Protein AF-A0A2U9NJJ3-F1 (afdb_monomer_lite)

Foldseek 3Di:
DDDPVLVCLVVPPDPVSVVVNVCQVPDPPHLDDPDVVVLLVCCVPDPPSPHDDDDDPLVLLLVCQQPVSDDDDDDDPDDDDDDDDDDPPDPCPVVVVVVVVVCVVVCVVVVVSCCVRPPPDPGHTPVVVPVPPPPDVVVVVVVCVVCVVVVVVVVVVVVVVVVVVVVVLVVVLVVVCVVPVDDSVVSSVVVVVVVVPPPDDDDDDDDDDDDDDDDDDDDDDDPVVVVVVVVVVVVVVVPPPDDDDDDDD

Radius of gyration: 41.74 Å; chains: 1; bounding box: 67×51×125 Å

Sequence (249 aa):
NGGATQAFFRESNFSTFQRMWTNMESSKPSVFEKSNADGVKRVRTTRNRLYAFLMESSQIEYETETKCDLKQVGNRLDSKGYGIAMQQDFPYRSMINKAILQLQESGQLANLKKKWWKEKRDEPSCSELITEPVSSSSELALALANVGGVFIVLGVGIAMAFIIAIFEFLWNVKNVSVEEHISYMDALKIELIFAMNIWVTKKKTKPQLSESSSSASGHSEDAKSMAHSILQGANSFLNLGEIKKKDNS

Structure (mmCIF, N/CA/C/O backbone):
data_AF-A0A2U9NJJ3-F1
#
_entry.id   AF-A0A2U9NJJ3-F1
#
loop_
_atom_site.group_PDB
_atom_site.id
_atom_site.type_symbol
_atom_site.label_atom_id
_atom_site.label_alt_id
_atom_site.label_comp_id
_atom_site.label_asym_id
_atom_site.label_entity_id
_atom_site.label_seq_id
_atom_site.pdbx_PDB_ins_code
_atom_site.Cartn_x
_atom_site.Cartn_y
_atom_site.Cartn_z
_atom_site.occupancy
_atom_site.B_iso_or_equiv
_atom_site.auth_seq_id
_atom_site.auth_comp_id
_atom_site.auth_asym_id
_atom_site.auth_atom_id
_atom_site.pdbx_PDB_model_num
ATOM 1 N N . ASN A 1 1 ? -11.006 5.111 -21.420 1.00 46.38 1 ASN A N 1
ATOM 2 C CA . ASN A 1 1 ? -11.373 4.186 -20.324 1.00 46.38 1 ASN A CA 1
ATOM 3 C C . ASN A 1 1 ? -10.723 2.843 -20.592 1.00 46.38 1 ASN A C 1
ATOM 5 O O . ASN A 1 1 ? -11.126 2.181 -21.537 1.00 46.38 1 ASN A O 1
ATOM 9 N N . GLY A 1 2 ? -9.672 2.497 -19.852 1.00 64.50 2 GLY A N 1
ATOM 10 C CA . GLY A 1 2 ? -8.913 1.263 -20.069 1.00 64.50 2 GLY A CA 1
ATOM 11 C C . GLY A 1 2 ? -7.492 1.396 -19.539 1.00 64.50 2 GLY A C 1
ATOM 12 O O . GLY A 1 2 ? -6.614 1.871 -20.250 1.00 64.50 2 GLY A O 1
ATOM 13 N N . GLY A 1 3 ? -7.288 1.032 -18.273 1.00 85.62 3 GLY A N 1
ATOM 14 C CA . GLY A 1 3 ? -5.958 0.946 -17.663 1.00 85.62 3 GLY A CA 1
ATOM 15 C C . GLY A 1 3 ? -5.366 -0.458 -17.800 1.00 85.62 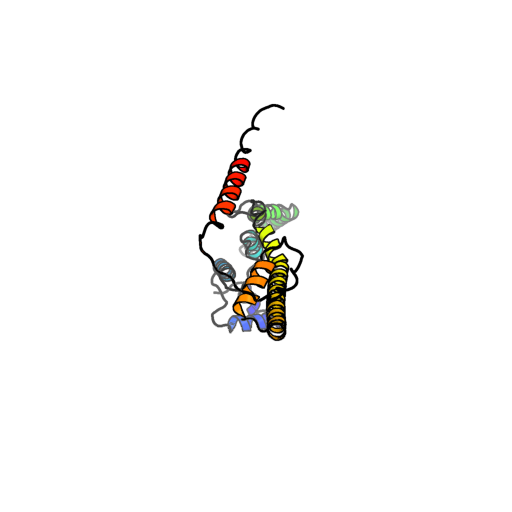3 GLY A C 1
ATOM 16 O O . GLY A 1 3 ? -6.108 -1.438 -17.875 1.00 85.62 3 GLY A O 1
ATOM 17 N N . ALA A 1 4 ? -4.036 -0.580 -17.768 1.00 88.44 4 ALA A N 1
ATOM 18 C CA . ALA A 1 4 ? -3.353 -1.878 -17.834 1.00 88.44 4 ALA A CA 1
ATOM 19 C C . ALA A 1 4 ? -3.782 -2.835 -16.703 1.00 88.44 4 ALA A C 1
ATOM 21 O O . ALA A 1 4 ? -3.897 -4.040 -16.918 1.00 88.44 4 ALA A O 1
ATOM 22 N N . THR A 1 5 ? -4.069 -2.303 -15.511 1.00 91.25 5 THR A N 1
ATOM 23 C CA . THR A 1 5 ? -4.602 -3.070 -14.374 1.00 91.25 5 THR A CA 1
ATOM 24 C C . THR A 1 5 ? -6.009 -3.595 -14.654 1.00 91.25 5 THR A C 1
ATOM 26 O O . THR A 1 5 ? -6.308 -4.746 -14.363 1.00 91.25 5 THR A O 1
ATOM 29 N N . GLN A 1 6 ? -6.873 -2.782 -15.269 1.00 92.56 6 GLN A N 1
ATOM 30 C CA . GLN A 1 6 ? -8.230 -3.196 -15.636 1.00 92.56 6 GLN A CA 1
ATOM 31 C C . GLN A 1 6 ? -8.198 -4.306 -16.697 1.00 92.56 6 GLN A C 1
ATOM 33 O O . GLN A 1 6 ? -8.872 -5.323 -16.548 1.00 92.56 6 GLN A O 1
ATOM 38 N N . ALA A 1 7 ? -7.370 -4.134 -17.734 1.00 92.62 7 ALA A N 1
ATOM 39 C CA . ALA A 1 7 ? -7.171 -5.139 -18.777 1.00 92.62 7 ALA A CA 1
ATOM 40 C C . ALA A 1 7 ? -6.622 -6.454 -18.202 1.00 92.62 7 ALA A C 1
ATOM 42 O O . ALA A 1 7 ? -7.124 -7.517 -18.551 1.00 92.62 7 ALA A O 1
ATOM 43 N N . PHE A 1 8 ? -5.681 -6.386 -17.250 1.00 92.88 8 PHE A N 1
ATOM 44 C CA . PHE A 1 8 ? -5.140 -7.567 -16.570 1.00 92.88 8 PHE A CA 1
ATOM 45 C C . PHE A 1 8 ? -6.234 -8.437 -15.944 1.00 92.88 8 PHE A C 1
ATOM 47 O O . PHE A 1 8 ? -6.222 -9.645 -16.148 1.00 92.88 8 PHE A O 1
ATOM 54 N N . PHE A 1 9 ? -7.188 -7.850 -15.215 1.00 93.56 9 PHE A N 1
ATOM 55 C CA . PHE A 1 9 ? -8.267 -8.625 -14.593 1.00 93.56 9 PHE A CA 1
ATOM 56 C C . PHE A 1 9 ? -9.266 -9.173 -15.613 1.00 93.56 9 PHE A C 1
ATOM 58 O O . PHE A 1 9 ? -9.720 -10.305 -15.466 1.00 93.56 9 PHE A O 1
ATOM 65 N N . ARG A 1 10 ? -9.575 -8.394 -16.654 1.00 92.62 10 ARG A N 1
ATOM 66 C CA . ARG A 1 10 ? -10.502 -8.792 -17.720 1.00 92.62 10 ARG A CA 1
ATOM 67 C C . ARG A 1 10 ? -9.969 -9.945 -18.571 1.00 92.62 10 ARG A C 1
ATOM 69 O O . ARG A 1 10 ? -10.732 -10.824 -18.950 1.00 92.62 10 ARG A O 1
ATOM 76 N N . GLU A 1 11 ? -8.678 -9.921 -18.885 1.00 92.69 11 GLU A N 1
ATOM 77 C CA . GLU A 1 11 ? -8.020 -10.860 -19.807 1.00 92.69 11 GLU A CA 1
ATOM 78 C C . GLU A 1 11 ? -7.284 -11.989 -19.072 1.00 92.69 11 GLU A C 1
ATOM 80 O O . GLU A 1 11 ? -6.642 -12.835 -19.692 1.00 92.69 11 GLU A O 1
ATOM 85 N N . SER A 1 12 ? -7.359 -12.022 -17.739 1.00 92.38 12 SER A N 1
ATOM 86 C CA . SER A 1 12 ? -6.690 -13.051 -16.955 1.00 92.38 12 SER A CA 1
ATOM 87 C C . SER A 1 12 ? -7.277 -14.441 -17.204 1.00 92.38 12 SER A C 1
ATOM 89 O O . SER A 1 12 ? -8.493 -14.626 -17.213 1.00 92.38 12 SER A O 1
ATOM 91 N N . ASN A 1 13 ? -6.404 -15.447 -17.278 1.00 92.88 13 ASN A N 1
ATOM 92 C CA . ASN A 1 13 ? -6.789 -16.862 -17.349 1.00 92.88 13 ASN A CA 1
ATOM 93 C C . ASN A 1 13 ? -6.910 -17.533 -15.970 1.00 92.88 13 ASN A C 1
ATOM 95 O O . ASN A 1 13 ? -7.277 -18.703 -15.880 1.00 92.88 13 ASN A O 1
ATOM 99 N N . PHE A 1 14 ? -6.597 -16.823 -14.882 1.00 93.50 14 PHE A N 1
ATOM 100 C CA . PHE A 1 14 ? -6.718 -17.372 -13.534 1.00 93.50 14 PHE A CA 1
ATOM 101 C C . PHE A 1 14 ? -8.136 -17.186 -12.996 1.00 93.50 14 PHE A C 1
ATOM 103 O O . PHE A 1 14 ? -8.650 -16.067 -12.933 1.00 93.50 14 PHE A O 1
ATOM 110 N N . SER A 1 15 ? -8.738 -18.276 -12.519 1.00 94.00 15 SER A N 1
ATOM 111 C CA . SER A 1 15 ? -10.118 -18.294 -12.014 1.00 94.00 15 SER A CA 1
ATOM 112 C C . SER A 1 15 ? -10.363 -17.282 -10.887 1.00 94.00 15 SER A C 1
ATOM 114 O O . SER A 1 15 ? -11.418 -16.649 -10.841 1.00 94.00 15 SER A O 1
ATOM 116 N N . THR A 1 16 ? -9.382 -17.064 -10.007 1.00 94.12 16 THR A N 1
ATOM 117 C CA . THR A 1 16 ? -9.454 -16.054 -8.940 1.00 94.12 16 THR A CA 1
ATOM 118 C C . THR A 1 16 ? -9.612 -14.642 -9.504 1.00 94.12 16 THR A C 1
ATOM 120 O O . THR A 1 16 ? -10.504 -13.907 -9.082 1.00 94.12 16 THR A O 1
ATOM 123 N N . PHE A 1 17 ? -8.799 -14.265 -10.494 1.00 94.44 17 PHE A N 1
ATOM 124 C CA . PHE A 1 17 ? -8.831 -12.928 -11.090 1.00 94.44 17 PHE A CA 1
ATOM 125 C C . PHE A 1 17 ? -10.071 -12.711 -11.963 1.00 94.44 17 PHE A C 1
ATOM 127 O O . PHE A 1 17 ? -10.643 -11.625 -11.935 1.00 94.44 17 PHE A O 1
ATOM 134 N N . GLN A 1 18 ? -10.565 -13.754 -12.633 1.00 95.00 18 GLN A N 1
ATOM 135 C CA . GLN A 1 18 ? -11.837 -13.710 -13.364 1.00 95.00 18 GLN A CA 1
ATOM 136 C C . GLN A 1 18 ? -13.041 -13.497 -12.434 1.00 95.00 18 GLN A C 1
ATOM 138 O O . GLN A 1 18 ? -13.945 -12.716 -12.742 1.00 95.00 18 GLN A O 1
ATOM 143 N N . ARG A 1 19 ? -13.054 -14.150 -11.262 1.00 95.88 19 ARG A N 1
ATOM 144 C CA . ARG A 1 19 ? -14.082 -13.917 -10.232 1.00 95.88 19 ARG A CA 1
ATOM 145 C C . ARG A 1 19 ? -14.018 -12.493 -9.690 1.00 95.88 19 ARG A C 1
ATOM 147 O O . ARG A 1 19 ? -15.061 -11.858 -9.553 1.00 95.88 19 ARG A O 1
ATOM 154 N N . MET A 1 20 ? -12.812 -11.980 -9.432 1.00 94.94 20 MET A N 1
ATOM 155 C CA . MET A 1 20 ? -12.618 -10.581 -9.036 1.00 94.94 20 MET A CA 1
ATOM 156 C C . MET A 1 20 ? -13.137 -9.625 -10.112 1.00 94.94 20 MET A C 1
ATOM 158 O O . MET A 1 20 ? -13.884 -8.711 -9.786 1.00 94.94 20 MET A O 1
ATOM 162 N N . TRP A 1 21 ? -12.806 -9.859 -11.385 1.00 95.25 21 TRP A N 1
ATOM 163 C CA . TRP A 1 21 ? -13.305 -9.065 -12.509 1.00 95.25 21 TRP A CA 1
ATOM 164 C C . TRP A 1 21 ? -14.832 -9.052 -12.580 1.00 95.25 21 TRP A C 1
ATOM 166 O O . TRP A 1 21 ? -15.438 -7.987 -12.624 1.00 95.25 21 TRP A O 1
ATOM 176 N N . THR A 1 22 ? -15.460 -10.227 -12.508 1.00 95.31 22 THR A N 1
ATOM 177 C CA . THR A 1 22 ? -16.924 -10.362 -12.545 1.00 95.31 22 THR A CA 1
ATOM 178 C C . THR A 1 22 ? -17.585 -9.598 -11.396 1.00 95.31 22 THR A C 1
ATOM 180 O O . THR A 1 22 ? -18.606 -8.939 -11.588 1.00 95.31 22 THR A O 1
ATOM 183 N N . ASN A 1 23 ? -16.992 -9.645 -10.200 1.00 95.12 23 ASN A N 1
ATOM 184 C CA . ASN A 1 23 ? -17.466 -8.884 -9.047 1.00 95.12 23 ASN A CA 1
ATOM 185 C C . ASN A 1 23 ? -17.296 -7.367 -9.254 1.00 95.12 23 ASN A C 1
ATOM 187 O O . ASN A 1 23 ? -18.243 -6.615 -9.032 1.00 95.12 23 ASN A O 1
ATOM 191 N N . MET A 1 24 ? -16.134 -6.920 -9.741 1.00 94.25 24 MET A N 1
ATOM 192 C CA . MET A 1 24 ? -15.880 -5.503 -10.026 1.00 94.25 24 MET A CA 1
ATOM 193 C C . MET A 1 24 ? -16.841 -4.946 -11.085 1.00 94.25 24 MET A C 1
ATOM 195 O O . MET A 1 24 ? -17.378 -3.857 -10.902 1.00 94.25 24 MET A O 1
ATOM 199 N N . GLU A 1 25 ? -17.105 -5.701 -12.152 1.00 93.44 25 GLU A N 1
ATOM 200 C CA . GLU A 1 25 ? -17.979 -5.285 -13.256 1.00 93.44 25 GLU A CA 1
ATOM 201 C C . GLU A 1 25 ? -19.467 -5.258 -12.861 1.00 93.44 25 GLU A C 1
ATOM 203 O O . GLU A 1 25 ? -20.213 -4.377 -13.280 1.00 93.44 25 GLU A O 1
ATOM 208 N N . SER A 1 26 ? -19.916 -6.207 -12.032 1.00 95.00 26 SER A N 1
ATOM 209 C CA . SER A 1 26 ? -21.324 -6.303 -11.608 1.00 95.00 26 SER A CA 1
ATOM 210 C C . SER A 1 26 ? -21.691 -5.411 -10.414 1.00 95.00 26 SER A C 1
ATOM 212 O O . SER A 1 26 ? -22.877 -5.223 -10.128 1.00 95.00 26 SER A O 1
ATOM 214 N N . SER A 1 27 ? -20.700 -4.842 -9.723 1.00 93.62 27 SER A N 1
ATOM 215 C CA . SER A 1 27 ? -20.905 -4.018 -8.529 1.00 93.62 27 SER A CA 1
ATOM 216 C C . SER A 1 27 ? -21.590 -2.680 -8.835 1.00 93.62 27 SER A C 1
ATOM 218 O O . SER A 1 27 ? -21.186 -1.933 -9.727 1.00 93.62 27 SER A O 1
ATOM 220 N N . LYS A 1 28 ? -22.615 -2.339 -8.040 1.00 92.06 28 LYS A N 1
ATOM 221 C CA . LYS A 1 28 ? -23.313 -1.042 -8.073 1.00 92.06 28 LYS A CA 1
ATOM 222 C C . LYS A 1 28 ? -23.319 -0.425 -6.668 1.00 92.06 28 LYS A C 1
ATOM 224 O O . LYS A 1 28 ? -23.830 -1.071 -5.755 1.00 92.06 28 LYS A O 1
ATOM 229 N N . PRO A 1 29 ? -22.810 0.807 -6.469 1.00 90.50 29 PRO A N 1
ATOM 230 C CA . PRO A 1 29 ? -22.258 1.737 -7.465 1.00 90.50 29 PRO A CA 1
ATOM 231 C C . PRO A 1 29 ? -20.891 1.296 -8.019 1.00 90.50 29 PRO A C 1
ATOM 233 O O . PRO A 1 29 ? -20.230 0.444 -7.434 1.00 90.50 29 PRO A O 1
ATOM 236 N N . SER A 1 30 ? -20.467 1.901 -9.137 1.00 92.12 30 SER A N 1
ATOM 237 C CA . SER A 1 30 ? -19.194 1.574 -9.801 1.00 92.12 30 SER A CA 1
ATOM 238 C C . SER A 1 30 ? -18.010 1.611 -8.827 1.00 92.12 30 SER A C 1
ATOM 240 O O . SER A 1 30 ? -17.816 2.575 -8.076 1.00 92.12 30 SER A O 1
ATOM 242 N N . VAL A 1 31 ? -17.189 0.563 -8.867 1.00 93.38 31 VAL A N 1
ATOM 243 C CA . VAL A 1 31 ? -15.926 0.474 -8.116 1.00 93.38 31 VAL A CA 1
ATOM 244 C C . VAL A 1 31 ? -14.745 1.064 -8.886 1.00 93.38 31 VAL A C 1
ATOM 246 O O . VAL A 1 31 ? -13.682 1.262 -8.312 1.00 93.38 31 VAL A O 1
ATOM 249 N N . PHE A 1 32 ? -14.921 1.356 -10.177 1.00 93.44 32 PHE A N 1
ATOM 250 C CA . PHE A 1 32 ? -13.873 1.931 -11.012 1.00 93.44 32 PHE A CA 1
ATOM 251 C C . PHE A 1 32 ? -13.761 3.438 -10.820 1.00 93.44 32 PHE A C 1
ATOM 253 O O . PHE A 1 32 ? -14.770 4.144 -10.763 1.00 93.44 32 PHE A O 1
ATOM 260 N N . GLU A 1 33 ? -12.519 3.913 -10.820 1.00 93.06 33 GLU A N 1
ATOM 261 C CA . GLU A 1 33 ? -12.166 5.327 -10.769 1.00 93.06 33 GLU A CA 1
ATOM 262 C C . GLU A 1 33 ? -11.513 5.787 -12.070 1.00 93.06 33 GLU A C 1
ATOM 264 O O . GLU A 1 33 ? -10.994 4.986 -12.850 1.00 93.06 33 GLU A O 1
ATOM 269 N N . LYS A 1 34 ? -11.547 7.100 -12.313 1.00 91.06 34 LYS A N 1
ATOM 270 C CA . LYS A 1 34 ? -10.993 7.702 -13.536 1.00 91.06 34 LYS A CA 1
ATOM 271 C C . LYS A 1 34 ? -9.478 7.876 -13.471 1.00 91.06 34 LYS A C 1
ATOM 273 O O . LYS A 1 34 ? -8.817 7.788 -14.503 1.00 91.06 34 LYS A O 1
ATOM 278 N N . SER A 1 35 ? -8.942 8.138 -12.281 1.00 92.38 35 SER A N 1
ATOM 279 C CA . SER A 1 35 ? -7.522 8.392 -12.052 1.00 92.38 35 SER A CA 1
ATOM 280 C C . SER A 1 35 ? -7.028 7.713 -10.774 1.00 92.38 35 SER A C 1
ATOM 282 O O . SER A 1 35 ? -7.810 7.390 -9.877 1.00 92.38 35 SER A O 1
ATOM 284 N N . ASN A 1 36 ? -5.710 7.531 -10.666 1.00 92.62 36 ASN A N 1
ATOM 285 C CA . ASN A 1 36 ? -5.114 6.966 -9.453 1.00 92.62 36 ASN A CA 1
ATOM 286 C C . ASN A 1 36 ? -5.275 7.904 -8.252 1.00 92.62 36 ASN A C 1
ATOM 288 O O . ASN A 1 36 ? -5.500 7.423 -7.146 1.00 92.62 36 ASN A O 1
ATOM 292 N N . ALA A 1 37 ? -5.252 9.223 -8.471 1.00 92.75 37 ALA A N 1
ATOM 293 C CA . ALA A 1 37 ? -5.489 10.208 -7.419 1.00 92.75 37 ALA A CA 1
ATOM 294 C C . ALA A 1 37 ? -6.917 10.103 -6.850 1.00 92.75 37 ALA A C 1
ATOM 296 O O . ALA A 1 37 ? -7.099 10.125 -5.632 1.00 92.75 37 ALA A O 1
ATOM 297 N N . ASP A 1 38 ? -7.922 9.914 -7.714 1.00 93.88 38 ASP A N 1
ATOM 298 C CA . ASP A 1 38 ? -9.312 9.700 -7.287 1.00 93.88 38 ASP A CA 1
ATOM 299 C C . ASP A 1 38 ? -9.463 8.383 -6.514 1.00 93.88 38 ASP A C 1
ATOM 301 O O . ASP A 1 38 ? -10.104 8.349 -5.463 1.00 93.88 38 ASP A O 1
ATOM 305 N N . GLY A 1 39 ? -8.798 7.317 -6.976 1.00 93.44 39 GLY A N 1
ATOM 306 C CA . GLY A 1 39 ? -8.731 6.032 -6.276 1.00 93.44 39 GLY A CA 1
ATOM 307 C C . GLY A 1 39 ? -8.131 6.141 -4.879 1.00 93.44 39 GLY A C 1
ATOM 308 O O . GLY A 1 39 ? -8.742 5.682 -3.912 1.00 93.44 39 GLY A O 1
ATOM 309 N N . VAL A 1 40 ? -6.987 6.818 -4.748 1.00 93.88 40 VAL A N 1
ATOM 310 C CA . VAL A 1 40 ? -6.356 7.107 -3.451 1.00 93.88 40 VAL A CA 1
ATOM 311 C C . VAL A 1 40 ? -7.306 7.900 -2.557 1.00 93.88 40 VAL A C 1
ATOM 313 O O . VAL A 1 40 ? -7.543 7.525 -1.408 1.00 93.88 40 VAL A O 1
ATOM 316 N N . LYS A 1 41 ? -7.912 8.970 -3.081 1.00 93.94 41 LYS A N 1
ATOM 317 C CA . LYS A 1 41 ? -8.863 9.797 -2.333 1.00 93.94 41 LYS A CA 1
ATOM 318 C C . LYS A 1 41 ? -10.069 8.985 -1.856 1.00 93.94 41 LYS A C 1
ATOM 320 O O . LYS A 1 41 ? -10.500 9.148 -0.713 1.00 93.94 41 LYS A O 1
ATOM 325 N N . ARG A 1 42 ? -10.604 8.088 -2.686 1.00 94.38 42 ARG A N 1
ATOM 326 C CA . ARG A 1 42 ? -11.728 7.215 -2.320 1.00 94.38 42 ARG A CA 1
ATOM 327 C C . ARG A 1 42 ? -11.356 6.239 -1.208 1.00 94.38 42 ARG A C 1
ATOM 329 O O . ARG A 1 42 ? -12.141 6.084 -0.276 1.00 94.38 42 ARG A O 1
ATOM 336 N N . VAL A 1 43 ? -10.163 5.641 -1.242 1.00 94.25 43 VAL A N 1
ATOM 337 C CA . VAL A 1 43 ? -9.672 4.780 -0.144 1.00 94.25 43 VAL A CA 1
ATOM 338 C C . VAL A 1 43 ? -9.632 5.547 1.175 1.00 94.25 43 VAL A C 1
ATOM 340 O O . VAL A 1 43 ? -10.139 5.055 2.179 1.00 94.25 43 VAL A O 1
ATOM 343 N N . ARG A 1 44 ? -9.109 6.778 1.164 1.00 92.06 44 ARG A N 1
ATOM 344 C CA . ARG A 1 44 ? -8.988 7.610 2.373 1.00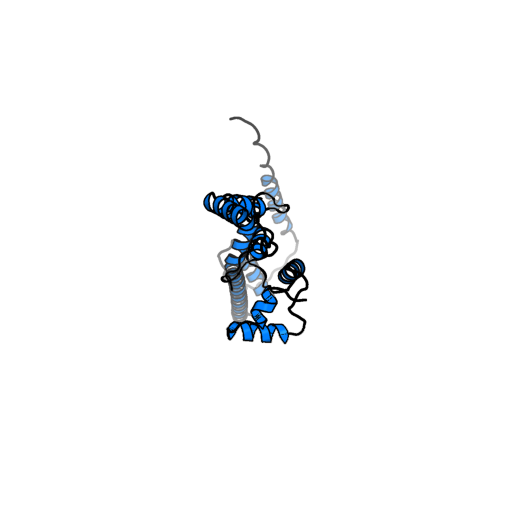 92.06 44 ARG A CA 1
ATOM 345 C C . ARG A 1 44 ? -10.334 8.079 2.926 1.00 92.06 44 ARG A C 1
ATOM 347 O O . ARG A 1 44 ? -10.507 8.188 4.134 1.00 92.06 44 ARG A O 1
ATOM 354 N N . THR A 1 45 ? -11.287 8.378 2.047 1.00 92.00 45 THR A N 1
ATOM 355 C CA . THR A 1 45 ? -12.595 8.941 2.431 1.00 92.00 45 THR A CA 1
ATOM 356 C C . THR A 1 45 ? -13.646 7.882 2.764 1.00 92.00 45 THR A C 1
ATOM 358 O O . THR A 1 45 ? -14.638 8.191 3.428 1.00 92.00 45 THR A O 1
ATOM 361 N N . THR A 1 46 ? -13.452 6.632 2.334 1.00 90.25 46 THR A N 1
ATOM 362 C CA . THR A 1 46 ? -14.409 5.551 2.589 1.00 90.25 46 THR A CA 1
ATOM 363 C C . THR A 1 46 ? -14.456 5.201 4.075 1.00 90.25 46 THR A C 1
ATOM 365 O O . THR A 1 46 ? -13.462 4.791 4.680 1.00 90.25 46 THR A O 1
ATOM 368 N N . ARG A 1 47 ? -15.650 5.309 4.669 1.00 78.88 47 ARG A N 1
ATOM 369 C CA . ARG A 1 47 ? -15.879 4.939 6.072 1.00 78.88 47 ARG A CA 1
ATOM 370 C C . ARG A 1 47 ? -15.577 3.454 6.299 1.00 78.88 47 ARG A C 1
ATOM 372 O O . ARG A 1 47 ? -15.808 2.617 5.431 1.00 78.88 47 ARG A O 1
ATOM 379 N N . ASN A 1 48 ? -15.060 3.136 7.483 1.00 82.06 48 ASN A N 1
ATOM 380 C CA . ASN A 1 48 ? -14.724 1.777 7.925 1.00 82.06 48 ASN A CA 1
ATOM 381 C C . ASN A 1 48 ? -13.667 1.041 7.075 1.00 82.06 48 ASN A C 1
ATOM 383 O O . ASN A 1 48 ? -13.515 -0.166 7.234 1.00 82.06 48 ASN A O 1
ATOM 387 N N . ARG A 1 49 ? -12.915 1.739 6.205 1.00 81.75 49 ARG A N 1
ATOM 388 C CA . ARG A 1 49 ? -11.822 1.155 5.395 1.00 81.75 49 ARG A CA 1
ATOM 389 C C . ARG A 1 49 ? -12.263 -0.051 4.542 1.00 81.75 49 ARG A C 1
ATOM 391 O O . ARG A 1 49 ? -11.484 -0.967 4.304 1.00 81.75 49 ARG A O 1
ATOM 398 N N . LEU A 1 50 ? -13.515 -0.047 4.074 1.00 87.25 50 LEU A N 1
ATOM 399 C CA . LEU A 1 50 ? -14.126 -1.148 3.308 1.00 87.25 50 LEU A CA 1
ATOM 400 C C . LEU A 1 50 ? -13.850 -1.095 1.794 1.00 87.25 50 LEU A C 1
ATOM 402 O O . LEU A 1 50 ? -14.408 -1.887 1.040 1.00 87.25 50 LEU A O 1
ATOM 406 N N . TYR A 1 51 ? -13.015 -0.163 1.333 1.00 92.56 51 TYR A N 1
ATOM 407 C CA . TYR A 1 51 ? -12.638 -0.031 -0.072 1.00 92.56 51 TYR A CA 1
ATOM 408 C C . TYR A 1 51 ? -11.129 -0.191 -0.223 1.00 92.56 51 TYR A C 1
ATOM 410 O O . TYR A 1 51 ? -10.353 0.493 0.444 1.00 92.56 51 TYR A O 1
ATOM 418 N N . ALA A 1 52 ? -10.728 -1.085 -1.123 1.00 92.88 52 ALA A N 1
ATOM 419 C CA . ALA A 1 52 ? -9.346 -1.276 -1.530 1.00 92.88 52 ALA A CA 1
ATOM 420 C C . ALA A 1 52 ? -9.194 -0.835 -2.985 1.00 92.88 52 ALA A C 1
ATOM 422 O O . ALA A 1 52 ? -10.075 -1.079 -3.809 1.00 92.88 52 ALA A O 1
ATOM 423 N N . PHE A 1 53 ? -8.066 -0.205 -3.299 1.00 94.44 53 PHE A N 1
ATOM 424 C CA . PHE A 1 53 ? -7.773 0.255 -4.647 1.00 94.44 53 PHE A CA 1
ATOM 425 C C . PHE A 1 53 ? -6.525 -0.434 -5.185 1.00 94.44 53 PHE A C 1
ATOM 427 O O . PHE A 1 53 ? -5.505 -0.528 -4.502 1.00 94.44 53 PHE A O 1
ATOM 434 N N . LEU A 1 54 ? -6.629 -0.929 -6.415 1.00 93.44 54 LEU A N 1
ATOM 435 C CA . LEU A 1 54 ? -5.560 -1.638 -7.101 1.00 93.44 54 LEU A CA 1
ATOM 436 C C . LEU A 1 54 ? -4.923 -0.694 -8.116 1.00 93.44 54 LEU A C 1
ATOM 438 O O . LEU A 1 54 ? -5.575 -0.254 -9.060 1.00 93.44 54 LEU A O 1
ATOM 442 N N . MET A 1 55 ? -3.641 -0.406 -7.930 1.00 92.56 55 MET A N 1
ATOM 443 C CA . MET A 1 55 ? -2.845 0.403 -8.849 1.00 92.56 55 MET A CA 1
ATOM 444 C C . MET A 1 55 ? -1.445 -0.200 -8.997 1.00 92.56 55 MET A C 1
ATOM 446 O O . MET A 1 55 ? -1.124 -1.229 -8.399 1.00 92.56 55 MET A O 1
ATOM 450 N N . GLU A 1 56 ? -0.604 0.434 -9.804 1.00 92.00 56 GLU A N 1
ATOM 451 C CA . GLU A 1 56 ? 0.763 -0.018 -10.004 1.00 92.00 56 GLU A CA 1
ATOM 452 C C . GLU A 1 56 ? 1.615 0.099 -8.733 1.00 92.00 56 GLU A C 1
ATOM 454 O O . GLU A 1 56 ? 1.548 1.076 -7.990 1.00 92.00 56 GLU A O 1
ATOM 459 N N . SER A 1 57 ? 2.467 -0.900 -8.500 1.00 91.88 57 SER A N 1
ATOM 460 C CA . SER A 1 57 ? 3.234 -1.009 -7.257 1.00 91.88 57 SER A CA 1
ATOM 461 C C . SER A 1 57 ? 4.190 0.159 -6.974 1.00 91.88 57 SER A C 1
ATOM 463 O O . SER A 1 57 ? 4.406 0.485 -5.812 1.00 91.88 57 SER A O 1
ATOM 465 N N . SER A 1 58 ? 4.744 0.801 -8.007 1.00 90.81 58 SER A N 1
ATOM 466 C CA . SER A 1 58 ? 5.592 1.998 -7.887 1.00 90.81 58 SER A CA 1
ATOM 467 C C . SER A 1 58 ? 4.819 3.187 -7.308 1.00 90.81 58 SER A C 1
ATOM 469 O O . SER A 1 58 ? 5.337 3.911 -6.457 1.00 90.81 58 SER A O 1
ATOM 471 N N . GLN A 1 59 ? 3.568 3.359 -7.744 1.00 91.44 59 GLN A N 1
ATOM 472 C CA . GLN A 1 59 ? 2.673 4.401 -7.254 1.00 91.44 59 GLN A CA 1
ATOM 473 C C . GLN A 1 59 ? 2.158 4.081 -5.858 1.00 91.44 59 GLN A C 1
ATOM 475 O O . GLN A 1 59 ? 2.138 4.979 -5.028 1.00 91.44 59 GLN A O 1
ATOM 480 N N . ILE A 1 60 ? 1.827 2.818 -5.561 1.00 92.75 60 ILE A N 1
ATOM 481 C CA . ILE A 1 60 ? 1.473 2.414 -4.189 1.00 92.75 60 ILE A CA 1
ATOM 482 C C . ILE A 1 60 ? 2.611 2.770 -3.235 1.00 92.75 60 ILE A C 1
ATOM 484 O O . ILE A 1 60 ? 2.361 3.436 -2.241 1.00 92.75 60 ILE A O 1
ATOM 488 N N . GLU A 1 61 ? 3.848 2.382 -3.559 1.00 90.56 61 GLU A N 1
ATOM 489 C CA . GLU A 1 61 ? 5.024 2.655 -2.725 1.00 90.56 61 GLU A CA 1
ATOM 490 C C . GLU A 1 61 ? 5.224 4.160 -2.497 1.00 90.56 61 GLU A C 1
ATOM 492 O O . GLU A 1 61 ? 5.504 4.579 -1.377 1.00 90.56 61 GLU A O 1
ATOM 497 N N . TYR A 1 62 ? 5.029 4.979 -3.538 1.00 90.62 62 TYR A N 1
ATOM 498 C CA . TYR A 1 62 ? 5.079 6.437 -3.415 1.00 90.62 62 TYR A CA 1
ATOM 499 C C . TYR A 1 62 ? 3.983 6.967 -2.480 1.00 90.62 62 TYR A C 1
ATOM 501 O O . TYR A 1 62 ? 4.267 7.677 -1.516 1.00 90.62 62 TYR A O 1
ATOM 509 N N . GLU A 1 63 ? 2.732 6.584 -2.734 1.00 91.00 63 GLU A N 1
ATOM 510 C CA . GLU A 1 63 ? 1.564 7.066 -2.000 1.00 91.00 63 GLU A CA 1
ATOM 511 C C . GLU A 1 63 ? 1.600 6.640 -0.527 1.00 91.00 63 GLU A C 1
ATOM 513 O O . GLU A 1 63 ? 1.344 7.467 0.343 1.00 91.00 63 GLU A O 1
ATOM 518 N N . THR A 1 64 ? 1.976 5.396 -0.217 1.00 89.31 64 THR A N 1
ATOM 519 C CA . THR A 1 64 ? 2.080 4.908 1.170 1.00 89.31 64 THR A CA 1
ATOM 520 C C . THR A 1 64 ? 3.226 5.543 1.938 1.00 89.31 64 THR A C 1
ATOM 522 O O . THR A 1 64 ? 3.129 5.708 3.148 1.00 89.31 64 THR A O 1
ATOM 525 N N . GLU A 1 65 ? 4.306 5.921 1.253 1.00 85.62 65 GLU A N 1
ATOM 526 C CA . GLU A 1 65 ? 5.363 6.695 1.893 1.00 85.62 65 GLU A CA 1
ATOM 527 C C . GLU A 1 65 ? 4.857 8.121 2.188 1.00 85.62 65 GLU A C 1
ATOM 529 O O . GLU A 1 65 ? 5.302 8.720 3.164 1.00 85.62 65 GLU A O 1
ATOM 534 N N . THR A 1 66 ? 3.986 8.700 1.332 1.00 85.38 66 THR A N 1
ATOM 535 C CA . THR A 1 66 ? 3.428 10.076 1.477 1.00 85.38 66 THR A CA 1
ATOM 536 C C . THR A 1 66 ? 2.354 10.189 2.529 1.00 85.38 66 THR A C 1
ATOM 538 O O . THR A 1 66 ? 2.319 11.141 3.299 1.00 85.38 66 THR A O 1
ATOM 541 N N . LYS A 1 67 ? 1.458 9.212 2.543 1.00 86.69 67 LYS A N 1
ATOM 542 C CA . LYS A 1 67 ? 0.180 9.272 3.229 1.00 86.69 67 LYS A CA 1
ATOM 543 C C . LYS A 1 67 ? 0.141 8.120 4.210 1.00 86.69 67 LYS A C 1
ATOM 545 O O . LYS A 1 67 ? -0.091 6.972 3.840 1.00 86.69 67 LYS A O 1
ATOM 550 N N . CYS A 1 68 ? 0.372 8.445 5.475 1.00 86.31 68 CYS A N 1
ATOM 551 C CA . CYS A 1 68 ? 0.553 7.468 6.552 1.00 86.31 68 CYS A CA 1
ATOM 552 C C . CYS A 1 68 ? -0.731 6.722 6.924 1.00 86.31 68 CYS A C 1
ATOM 554 O O . CYS A 1 68 ? -0.702 5.738 7.659 1.00 86.31 68 CYS A O 1
ATOM 556 N N . ASP A 1 69 ? -1.872 7.198 6.434 1.00 87.44 69 ASP A N 1
ATOM 557 C CA . ASP A 1 69 ? -3.167 6.545 6.557 1.00 87.44 69 ASP A CA 1
ATOM 558 C C . ASP A 1 69 ? -3.385 5.438 5.513 1.00 87.44 69 ASP A C 1
ATOM 560 O O . ASP A 1 69 ? -4.335 4.661 5.636 1.00 87.44 69 ASP A O 1
ATOM 564 N N . LEU A 1 70 ? -2.502 5.328 4.516 1.00 89.88 70 LEU A N 1
ATOM 565 C CA . LEU A 1 70 ? -2.517 4.270 3.515 1.00 89.88 70 LEU A CA 1
ATOM 566 C C . LEU A 1 70 ? -1.555 3.143 3.884 1.00 89.88 70 LEU A C 1
ATOM 568 O O . LEU A 1 70 ? -0.464 3.355 4.406 1.00 89.88 70 LEU A O 1
ATOM 572 N N . LYS A 1 71 ? -1.946 1.912 3.551 1.00 90.12 71 LYS A N 1
ATOM 573 C CA . LYS A 1 71 ? -1.109 0.729 3.743 1.00 90.12 71 LYS A CA 1
ATOM 574 C C . LYS A 1 71 ? -1.251 -0.219 2.563 1.00 90.12 71 LYS A C 1
ATOM 576 O O . LYS A 1 71 ? -2.364 -0.545 2.156 1.00 90.12 71 LYS A O 1
ATOM 581 N N . GLN A 1 72 ? -0.121 -0.707 2.060 1.00 91.19 72 GLN A N 1
ATOM 582 C CA . GLN A 1 72 ? -0.107 -1.816 1.115 1.00 91.19 72 GLN A CA 1
ATOM 583 C C . GLN A 1 72 ? -0.390 -3.130 1.853 1.00 91.19 72 GLN A C 1
ATOM 585 O O . GLN A 1 72 ? 0.219 -3.423 2.883 1.00 91.19 72 GLN A O 1
ATOM 590 N N . VAL A 1 73 ? -1.298 -3.937 1.307 1.00 90.38 73 VAL A N 1
ATOM 591 C CA . VAL A 1 73 ? -1.633 -5.264 1.835 1.00 90.38 73 VAL A CA 1
ATOM 592 C C . VAL A 1 73 ? -1.349 -6.316 0.770 1.00 90.38 73 VAL A C 1
ATOM 594 O O . VAL A 1 73 ? -1.770 -6.173 -0.375 1.00 90.38 73 VAL A O 1
ATOM 597 N N . GLY A 1 74 ? -0.661 -7.387 1.166 1.00 89.94 74 GLY A N 1
ATOM 598 C CA . GLY A 1 74 ? -0.338 -8.508 0.287 1.00 89.94 74 GLY A CA 1
ATOM 599 C C . GLY A 1 74 ? 0.831 -8.250 -0.670 1.00 89.94 74 GLY A C 1
ATOM 600 O O . GLY A 1 74 ? 1.512 -7.223 -0.621 1.00 89.94 74 GLY A O 1
ATOM 601 N N . ASN A 1 75 ? 1.067 -9.238 -1.533 1.00 90.44 75 ASN A N 1
ATOM 602 C CA . ASN A 1 75 ? 2.142 -9.231 -2.522 1.00 90.44 75 ASN A CA 1
ATOM 603 C C . ASN A 1 75 ? 1.700 -8.592 -3.844 1.00 90.44 75 ASN A C 1
ATOM 605 O O . ASN A 1 75 ? 0.512 -8.400 -4.104 1.00 90.44 75 ASN A O 1
ATOM 609 N N . ARG A 1 76 ? 2.679 -8.296 -4.704 1.00 89.88 76 ARG A N 1
ATOM 610 C CA . ARG A 1 76 ? 2.428 -7.884 -6.090 1.00 89.88 76 ARG A CA 1
ATOM 611 C C . ARG A 1 76 ? 1.688 -9.005 -6.833 1.00 89.88 76 ARG A C 1
ATOM 613 O O . ARG A 1 76 ? 2.067 -10.168 -6.720 1.00 89.88 76 ARG A O 1
ATOM 620 N N . LEU A 1 77 ? 0.637 -8.643 -7.569 1.00 88.06 77 LEU A N 1
ATOM 621 C CA . LEU A 1 77 ? -0.190 -9.587 -8.338 1.00 88.06 77 LEU A CA 1
ATOM 622 C C . LEU A 1 77 ? 0.462 -9.979 -9.668 1.00 88.06 77 LEU A C 1
ATOM 624 O O . LEU A 1 77 ? 0.195 -11.052 -10.201 1.00 88.06 77 LEU A O 1
ATOM 628 N N . ASP A 1 78 ? 1.317 -9.105 -10.187 1.00 85.69 78 ASP A N 1
ATOM 629 C CA . ASP A 1 78 ? 2.100 -9.297 -11.393 1.00 85.69 78 ASP A CA 1
ATOM 630 C C . ASP A 1 78 ? 3.510 -8.705 -11.235 1.00 85.69 78 ASP A C 1
ATOM 632 O O . ASP A 1 78 ? 3.803 -7.934 -10.317 1.00 85.69 78 ASP A O 1
ATOM 636 N N . SER A 1 79 ? 4.410 -9.102 -12.134 1.00 87.00 79 SER A N 1
ATOM 637 C CA . SER A 1 79 ? 5.750 -8.527 -12.250 1.00 87.00 79 SER A CA 1
ATOM 638 C C . SER A 1 79 ? 5.832 -7.782 -13.573 1.00 87.00 79 SER A C 1
ATOM 640 O O . SER A 1 79 ? 6.057 -8.375 -14.628 1.00 87.00 79 SER A O 1
ATOM 642 N N . LYS A 1 80 ? 5.576 -6.475 -13.515 1.00 88.00 80 LYS A N 1
ATOM 643 C CA . LYS A 1 80 ? 5.713 -5.554 -14.645 1.00 88.00 80 LYS A CA 1
ATOM 644 C C . LYS A 1 80 ? 6.837 -4.561 -14.381 1.00 88.00 80 LYS A C 1
ATOM 646 O O . LYS A 1 80 ? 7.150 -4.251 -13.233 1.00 88.00 80 LYS A O 1
ATOM 651 N N . GLY A 1 81 ? 7.436 -4.074 -15.462 1.00 89.44 81 GLY A N 1
ATOM 652 C CA . GLY A 1 81 ? 8.478 -3.055 -15.430 1.00 89.44 81 GLY A CA 1
ATOM 653 C C . GLY A 1 81 ? 8.232 -1.975 -16.475 1.00 89.44 81 GLY A C 1
ATOM 654 O O . GLY A 1 81 ? 7.598 -2.224 -17.502 1.00 89.44 81 GLY A O 1
ATOM 655 N N . TYR A 1 82 ? 8.752 -0.778 -16.212 1.00 91.69 82 TYR A N 1
ATOM 656 C CA . TYR A 1 82 ? 8.750 0.315 -17.177 1.00 91.69 82 TYR A CA 1
ATOM 657 C C . TYR A 1 82 ? 9.877 0.145 -18.194 1.00 91.69 82 TYR A C 1
ATOM 659 O O . TYR A 1 82 ? 10.990 -0.250 -17.849 1.00 91.69 82 TYR A O 1
ATOM 667 N N . GLY A 1 83 ? 9.592 0.501 -19.443 1.00 92.69 83 GLY A N 1
ATOM 668 C CA . GLY A 1 83 ? 10.570 0.546 -20.521 1.00 92.69 83 GLY A CA 1
ATOM 669 C C . GLY A 1 83 ? 10.476 1.860 -21.285 1.00 92.69 83 GLY A C 1
ATOM 670 O O . GLY A 1 83 ? 9.421 2.491 -21.333 1.00 92.69 83 GLY A O 1
ATOM 671 N N . ILE A 1 84 ? 11.585 2.265 -21.899 1.00 94.06 84 ILE A N 1
ATOM 672 C CA . ILE A 1 84 ? 11.616 3.422 -22.794 1.00 94.06 84 ILE A CA 1
ATOM 673 C C . ILE A 1 84 ? 11.190 2.946 -24.183 1.00 94.06 84 ILE A C 1
ATOM 675 O O . ILE A 1 84 ? 11.892 2.161 -24.821 1.00 94.06 84 ILE A O 1
ATOM 679 N N . ALA A 1 85 ? 10.027 3.406 -24.640 1.00 93.62 85 ALA A N 1
ATOM 680 C CA . ALA A 1 85 ? 9.541 3.103 -25.979 1.00 93.62 85 ALA A CA 1
ATOM 681 C C . ALA A 1 85 ? 10.339 3.888 -27.030 1.00 93.62 85 ALA A C 1
ATOM 683 O O . ALA A 1 85 ? 10.632 5.070 -26.856 1.00 93.62 85 ALA A O 1
ATOM 684 N N . MET A 1 86 ? 10.685 3.223 -28.129 1.00 94.00 86 MET A N 1
ATOM 685 C CA . MET A 1 86 ? 11.394 3.804 -29.271 1.00 94.00 86 MET A CA 1
ATOM 686 C C . MET A 1 86 ? 10.698 3.354 -30.552 1.00 94.00 86 MET A C 1
ATOM 688 O O . MET A 1 86 ? 10.058 2.299 -30.563 1.00 94.00 86 MET A O 1
ATOM 692 N N . GLN A 1 87 ? 10.841 4.130 -31.629 1.00 95.56 87 GLN A N 1
ATOM 693 C CA . GLN A 1 87 ? 10.364 3.714 -32.945 1.00 95.56 87 GLN A CA 1
ATOM 694 C C . GLN A 1 87 ? 11.023 2.389 -33.356 1.00 95.56 87 GLN A C 1
ATOM 696 O O . GLN A 1 87 ? 12.150 2.076 -32.953 1.00 95.56 87 GLN A O 1
ATOM 701 N N . GLN A 1 88 ? 10.303 1.605 -34.154 1.00 93.44 88 GLN A N 1
ATOM 702 C CA . GLN A 1 88 ? 10.868 0.418 -34.777 1.00 93.44 88 GLN A CA 1
ATOM 703 C C . GLN A 1 88 ? 12.120 0.794 -35.588 1.00 93.44 88 GLN A C 1
ATOM 705 O O . GLN A 1 88 ? 12.169 1.857 -36.203 1.00 93.44 88 GLN A O 1
ATOM 710 N N . ASP A 1 89 ? 13.146 -0.053 -35.511 1.00 92.19 89 ASP A N 1
ATOM 711 C CA . ASP A 1 89 ? 14.442 0.124 -36.183 1.00 92.19 89 ASP A CA 1
ATOM 712 C C . ASP A 1 89 ? 15.218 1.398 -35.801 1.00 92.19 89 ASP A C 1
ATOM 714 O O . ASP A 1 89 ? 16.070 1.881 -36.545 1.00 92.19 89 ASP A O 1
ATOM 718 N N . PHE A 1 90 ? 14.982 1.931 -34.596 1.00 95.56 90 PHE A N 1
ATOM 719 C CA . PHE A 1 90 ? 15.738 3.072 -34.085 1.00 95.56 90 PHE A CA 1
ATOM 720 C C . PHE A 1 90 ? 17.246 2.747 -33.946 1.00 95.56 90 PHE A C 1
ATOM 722 O O . PHE A 1 90 ? 17.612 1.872 -33.148 1.00 95.56 90 PHE A O 1
ATOM 729 N N . PRO A 1 91 ? 18.148 3.473 -34.642 1.00 95.12 91 PRO A N 1
ATOM 730 C CA . PRO A 1 91 ? 19.561 3.096 -34.774 1.00 95.12 91 PRO A CA 1
ATOM 731 C C . PRO A 1 91 ? 20.334 3.096 -33.446 1.00 95.12 91 PRO A C 1
ATOM 733 O O . PRO A 1 91 ? 21.266 2.315 -33.268 1.00 95.12 91 PRO A O 1
ATOM 736 N N . TYR A 1 92 ? 19.927 3.919 -32.472 1.00 95.44 92 TYR A N 1
ATOM 737 C CA . TYR A 1 92 ? 20.607 4.026 -31.173 1.00 95.44 92 TYR A CA 1
ATOM 738 C C . TYR A 1 92 ? 20.021 3.126 -30.081 1.00 95.44 92 TYR A C 1
ATOM 740 O O . TYR A 1 92 ? 20.484 3.171 -28.939 1.00 95.44 92 TYR A O 1
ATOM 748 N N . ARG A 1 93 ? 19.038 2.271 -30.398 1.00 95.56 93 ARG A N 1
ATOM 749 C CA . ARG A 1 93 ? 18.386 1.388 -29.415 1.00 95.56 93 ARG A CA 1
ATOM 750 C C . ARG A 1 93 ? 19.398 0.561 -28.618 1.00 95.56 93 ARG A C 1
ATOM 752 O O . ARG A 1 93 ? 19.304 0.478 -27.396 1.00 95.56 93 ARG A O 1
ATOM 759 N N . SER A 1 94 ? 20.384 -0.024 -29.304 1.00 94.62 94 SER A N 1
ATOM 760 C CA . SER A 1 94 ? 21.425 -0.848 -28.672 1.00 94.62 94 SER A CA 1
ATOM 761 C C . SER A 1 94 ? 22.320 -0.032 -27.734 1.00 94.62 94 SER A C 1
ATOM 763 O O . SER A 1 94 ? 22.631 -0.476 -26.630 1.00 94.62 94 SER A O 1
ATOM 765 N N . MET A 1 95 ? 22.684 1.189 -28.137 1.00 96.00 95 MET A N 1
ATOM 766 C CA . MET A 1 95 ? 23.516 2.081 -27.327 1.00 96.00 95 MET A CA 1
ATOM 767 C C . MET A 1 95 ? 22.793 2.511 -26.046 1.00 96.00 95 MET A C 1
ATOM 769 O O . MET A 1 95 ? 23.369 2.430 -24.964 1.00 96.00 95 MET A O 1
ATOM 773 N N . ILE A 1 96 ? 21.516 2.891 -26.150 1.00 95.75 96 ILE A N 1
ATOM 774 C CA . ILE A 1 96 ? 20.708 3.284 -24.988 1.00 95.75 96 ILE A CA 1
ATOM 775 C C . ILE A 1 96 ? 20.489 2.095 -24.052 1.00 95.75 96 ILE A C 1
ATOM 777 O O . ILE A 1 96 ? 20.634 2.241 -22.843 1.00 95.75 96 ILE A O 1
ATOM 781 N N . ASN A 1 97 ? 20.203 0.904 -24.585 1.00 94.75 97 ASN A N 1
ATOM 782 C CA . ASN A 1 97 ? 20.022 -0.282 -23.751 1.00 94.75 97 ASN A CA 1
ATOM 783 C C . ASN A 1 97 ? 21.293 -0.615 -22.953 1.00 94.75 97 ASN A C 1
ATOM 785 O O . ASN A 1 97 ? 21.213 -0.891 -21.760 1.00 94.75 97 ASN A O 1
ATOM 789 N N . LYS A 1 98 ? 22.475 -0.511 -23.580 1.00 96.75 98 LYS A N 1
ATOM 790 C CA . LYS A 1 98 ? 23.763 -0.661 -22.882 1.00 96.75 98 LYS A CA 1
ATOM 791 C C . LYS A 1 98 ? 23.950 0.389 -21.786 1.00 96.75 98 LYS A C 1
ATOM 793 O O . LYS A 1 98 ? 24.368 0.038 -20.689 1.00 96.75 98 LYS A O 1
ATOM 798 N N . ALA A 1 99 ? 23.607 1.649 -22.053 1.00 96.44 99 ALA A N 1
ATOM 799 C CA . ALA A 1 99 ? 23.691 2.711 -21.052 1.00 96.44 99 ALA A CA 1
ATOM 800 C C . ALA A 1 99 ? 22.756 2.457 -19.854 1.00 96.44 99 ALA A C 1
ATOM 802 O O . ALA A 1 99 ? 23.164 2.637 -18.711 1.00 96.44 99 ALA A O 1
ATOM 803 N N . ILE A 1 100 ? 21.528 1.981 -20.090 1.00 95.88 100 ILE A N 1
ATOM 804 C CA . ILE A 1 100 ? 20.582 1.628 -19.017 1.00 95.88 100 ILE A CA 1
ATOM 805 C C . ILE A 1 100 ? 21.137 0.494 -18.152 1.00 95.88 100 ILE A C 1
ATOM 807 O O . ILE A 1 100 ? 21.079 0.587 -16.927 1.00 95.88 100 ILE A O 1
ATOM 811 N N . LEU A 1 101 ? 21.716 -0.542 -18.767 1.00 96.19 101 LEU A N 1
ATOM 812 C CA . LEU A 1 101 ? 22.343 -1.643 -18.030 1.00 96.19 101 LEU A CA 1
ATOM 813 C C . LEU A 1 101 ? 23.503 -1.143 -17.161 1.00 96.19 101 LEU A C 1
ATOM 815 O O . LEU A 1 101 ? 23.542 -1.457 -15.977 1.00 96.19 101 LEU A O 1
ATOM 819 N N . GLN A 1 102 ? 24.369 -0.276 -17.693 1.00 97.19 102 GLN A N 1
ATOM 820 C CA . GLN A 1 102 ? 25.446 0.338 -16.907 1.00 97.19 102 GLN A CA 1
ATOM 821 C C . GLN A 1 102 ? 24.916 1.172 -15.728 1.00 97.19 102 GLN A C 1
ATOM 823 O O . GLN A 1 102 ? 25.476 1.127 -14.632 1.00 97.19 102 GLN A O 1
ATOM 828 N N . LEU A 1 103 ? 23.819 1.915 -15.908 1.00 96.44 103 LEU A N 1
ATOM 829 C CA . LEU A 1 103 ? 23.175 2.677 -14.828 1.00 96.44 103 LEU A CA 1
ATOM 830 C C . LEU A 1 103 ? 22.534 1.774 -13.763 1.00 96.44 103 LEU A C 1
ATOM 832 O O . LEU A 1 103 ? 22.480 2.145 -12.588 1.00 96.44 103 LEU A O 1
ATOM 836 N N . GLN A 1 104 ? 22.045 0.601 -14.165 1.00 95.44 104 GLN A N 1
ATOM 837 C CA . GLN A 1 104 ? 21.498 -0.400 -13.256 1.00 95.44 104 GLN A CA 1
ATOM 838 C C . GLN A 1 104 ? 22.610 -1.096 -12.460 1.00 95.44 104 GLN A C 1
ATOM 840 O O . GLN A 1 104 ? 22.518 -1.159 -11.236 1.00 95.44 104 GLN A O 1
ATOM 845 N N . GLU A 1 105 ? 23.668 -1.560 -13.131 1.00 96.56 105 GLU A N 1
ATOM 846 C CA . GLU A 1 105 ? 24.829 -2.226 -12.519 1.00 96.56 105 GLU A CA 1
ATOM 847 C C . GLU A 1 105 ? 25.590 -1.299 -11.564 1.00 96.56 105 GLU A C 1
ATOM 849 O O . GLU A 1 105 ? 25.996 -1.715 -10.482 1.00 96.56 105 GLU A O 1
ATOM 854 N N . SER A 1 106 ? 25.724 -0.018 -11.918 1.00 96.62 106 SER A N 1
ATOM 855 C CA . SER A 1 106 ? 26.333 1.001 -11.049 1.00 96.62 106 SER A CA 1
ATOM 856 C C . SER A 1 106 ? 25.426 1.469 -9.902 1.00 96.62 106 SER A C 1
ATOM 858 O O . SER A 1 106 ? 25.844 2.288 -9.085 1.00 96.62 106 SER A O 1
ATOM 860 N N . GLY A 1 107 ? 24.174 1.001 -9.834 1.00 95.56 107 GLY A N 1
ATOM 861 C CA . GLY A 1 107 ? 23.218 1.372 -8.787 1.00 95.56 107 GLY A CA 1
ATOM 862 C C . GLY A 1 107 ? 22.674 2.803 -8.883 1.00 95.56 107 GLY A C 1
ATOM 863 O O . GLY A 1 107 ? 21.919 3.234 -8.007 1.00 95.56 107 GLY A O 1
ATOM 864 N N . GLN A 1 108 ? 22.988 3.552 -9.946 1.00 96.19 108 GLN A N 1
ATOM 865 C CA . GLN A 1 108 ? 22.517 4.932 -10.113 1.00 96.19 108 GLN A CA 1
ATOM 866 C C . GLN A 1 108 ? 20.989 5.021 -10.180 1.00 96.19 108 GLN A C 1
ATOM 868 O O . GLN A 1 108 ? 20.403 5.939 -9.606 1.00 96.19 108 GLN A O 1
ATOM 873 N N . LEU A 1 109 ? 20.327 4.042 -10.807 1.00 94.56 109 LEU A N 1
ATOM 874 C CA . LEU A 1 109 ? 18.861 3.985 -10.841 1.00 94.56 109 LEU A CA 1
ATOM 875 C C . LEU A 1 109 ? 18.250 3.838 -9.438 1.00 94.56 109 LEU A C 1
ATOM 877 O O . LEU A 1 109 ? 17.231 4.463 -9.144 1.00 94.56 109 LEU A O 1
ATOM 881 N N . ALA A 1 110 ? 18.886 3.069 -8.549 1.00 93.56 110 ALA A N 1
ATOM 882 C CA . ALA A 1 110 ? 18.431 2.920 -7.168 1.00 93.56 110 ALA A CA 1
ATOM 883 C C . ALA A 1 110 ? 18.594 4.229 -6.379 1.00 93.56 110 ALA A C 1
ATOM 885 O O . ALA A 1 110 ? 17.684 4.630 -5.650 1.00 93.56 110 ALA A O 1
ATOM 886 N N . ASN A 1 111 ? 19.708 4.937 -6.589 1.00 95.19 111 ASN A N 1
ATOM 887 C CA . ASN A 1 111 ? 19.941 6.254 -5.994 1.00 95.19 111 ASN A CA 1
ATOM 888 C C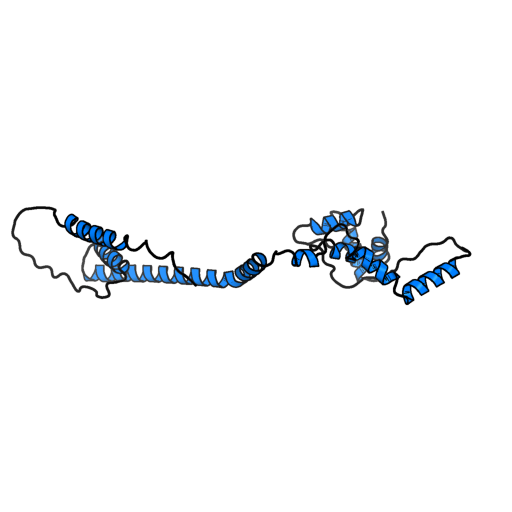 . ASN A 1 111 ? 18.916 7.284 -6.481 1.00 95.19 111 ASN A C 1
ATOM 890 O O . ASN A 1 111 ? 18.373 8.037 -5.676 1.00 95.19 111 ASN A O 1
ATOM 894 N N . LEU A 1 112 ? 18.590 7.285 -7.777 1.00 94.06 112 LEU A N 1
ATOM 895 C CA . LEU A 1 112 ? 17.542 8.144 -8.329 1.00 94.06 112 LEU A CA 1
ATOM 896 C C . LEU A 1 112 ? 16.174 7.817 -7.728 1.00 94.06 112 LEU A C 1
ATOM 898 O O . LEU A 1 112 ? 15.470 8.735 -7.312 1.00 94.06 112 LEU A O 1
ATOM 902 N N . LYS A 1 113 ? 15.812 6.532 -7.612 1.00 91.50 113 LYS A N 1
ATOM 903 C CA . LYS A 1 113 ? 14.562 6.128 -6.954 1.00 91.50 113 LYS A CA 1
ATOM 904 C C . LYS A 1 113 ? 14.504 6.667 -5.527 1.00 91.50 113 LYS A C 1
ATOM 906 O O . LYS A 1 113 ? 13.531 7.319 -5.167 1.00 91.50 113 LYS A O 1
ATOM 911 N N . LYS A 1 114 ? 15.555 6.442 -4.731 1.00 90.44 114 LYS A N 1
ATOM 912 C CA . LYS A 1 114 ? 15.635 6.933 -3.348 1.00 90.44 114 LYS A CA 1
ATOM 913 C C . LYS A 1 114 ? 15.487 8.453 -3.290 1.00 90.44 114 LYS A C 1
ATOM 915 O O . LYS A 1 114 ? 14.680 8.948 -2.509 1.00 90.44 114 LYS A O 1
ATOM 920 N N . LYS A 1 115 ? 16.204 9.173 -4.153 1.00 91.62 115 LYS A N 1
ATOM 921 C CA . LYS A 1 115 ? 16.146 10.632 -4.234 1.00 91.62 115 LYS A CA 1
ATOM 922 C C . LYS A 1 115 ? 14.720 11.124 -4.464 1.00 91.62 115 LYS A C 1
ATOM 924 O O . LYS A 1 115 ? 14.259 11.976 -3.722 1.00 91.62 115 LYS A O 1
ATOM 929 N N . TRP A 1 116 ? 14.001 10.570 -5.438 1.00 89.50 116 TRP A N 1
ATOM 930 C CA . TRP A 1 116 ? 12.655 11.042 -5.790 1.00 89.50 116 TRP A CA 1
ATOM 931 C C . TRP A 1 116 ? 11.536 10.521 -4.879 1.00 89.50 116 TRP A C 1
ATOM 933 O O . TRP A 1 116 ? 10.527 11.198 -4.726 1.00 89.50 116 TRP A O 1
ATOM 943 N N . TRP A 1 117 ? 11.695 9.350 -4.256 1.00 87.12 117 TRP A N 1
ATOM 944 C CA . TRP A 1 117 ? 10.683 8.806 -3.340 1.00 87.12 117 TRP A CA 1
ATOM 945 C C .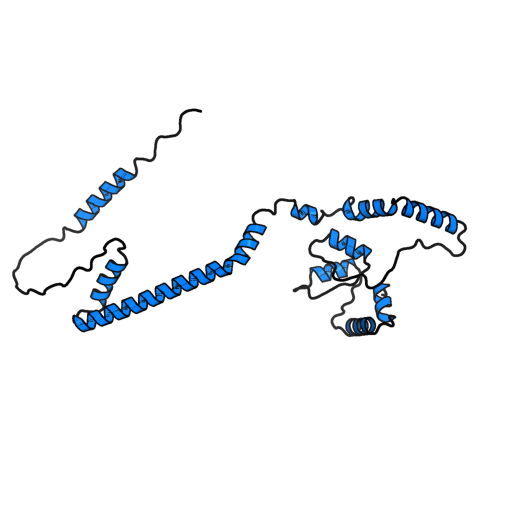 TRP A 1 117 ? 10.844 9.307 -1.901 1.00 87.12 117 TRP A C 1
ATOM 947 O O . TRP A 1 117 ? 9.842 9.416 -1.199 1.00 87.12 117 TRP A O 1
ATOM 957 N N . LYS A 1 118 ? 12.079 9.585 -1.454 1.00 84.94 118 LYS A N 1
ATOM 958 C CA . LYS A 1 118 ? 12.381 9.892 -0.045 1.00 84.94 118 LYS A CA 1
ATOM 959 C C . LYS A 1 118 ? 12.946 11.289 0.205 1.00 84.94 118 LYS A C 1
ATOM 961 O O . LYS A 1 118 ? 12.621 11.871 1.227 1.00 84.94 118 LYS A O 1
ATOM 966 N N . GLU A 1 119 ? 13.801 11.816 -0.673 1.00 83.69 119 GLU A N 1
ATOM 967 C CA . GLU A 1 119 ? 14.560 13.056 -0.396 1.00 83.69 119 GLU A CA 1
ATOM 968 C C . GLU A 1 119 ? 13.921 14.305 -1.025 1.00 83.69 119 GLU A C 1
ATOM 970 O O . GLU A 1 119 ? 13.887 15.376 -0.430 1.00 83.69 119 GLU A O 1
ATOM 975 N N . LYS A 1 120 ? 13.425 14.185 -2.257 1.00 80.50 120 LYS A N 1
ATOM 976 C CA . LYS A 1 120 ? 12.808 15.255 -3.051 1.00 80.50 120 LYS A CA 1
ATOM 977 C C . LYS A 1 120 ? 11.290 15.151 -2.961 1.00 80.50 120 LYS A C 1
ATOM 979 O O . LYS A 1 120 ? 10.641 14.841 -3.959 1.00 80.50 120 LYS A O 1
ATOM 984 N N . ARG A 1 121 ? 10.729 15.382 -1.774 1.00 72.69 121 ARG A N 1
ATOM 985 C CA . ARG A 1 121 ? 9.279 15.351 -1.588 1.00 72.69 121 ARG A CA 1
ATOM 986 C C . ARG A 1 121 ? 8.717 16.639 -1.011 1.00 72.69 121 ARG A C 1
ATOM 988 O O . ARG A 1 121 ? 9.372 17.293 -0.211 1.00 72.69 121 ARG A O 1
ATOM 995 N N . ASP A 1 122 ? 7.498 16.956 -1.437 1.00 67.94 122 ASP A N 1
ATOM 996 C CA . ASP A 1 122 ? 6.747 18.131 -0.993 1.00 67.94 122 ASP A CA 1
ATOM 997 C C . ASP A 1 122 ? 6.038 17.906 0.360 1.00 67.94 122 ASP A C 1
ATOM 999 O O . ASP A 1 122 ? 5.772 18.862 1.082 1.00 67.94 122 ASP A O 1
ATOM 1003 N N . GLU A 1 123 ? 5.756 16.647 0.728 1.00 68.19 123 GLU A N 1
ATOM 1004 C CA . GLU A 1 123 ? 5.132 16.244 2.001 1.00 68.19 123 GLU A CA 1
ATOM 1005 C C . GLU A 1 123 ? 6.124 15.494 2.917 1.00 68.19 123 GLU A C 1
ATOM 1007 O O . GLU A 1 123 ? 6.873 14.638 2.415 1.00 68.19 123 GLU A O 1
ATOM 1012 N N . PRO A 1 124 ? 6.096 15.743 4.247 1.00 67.69 124 PRO A N 1
ATOM 1013 C CA . PRO A 1 124 ? 6.993 15.111 5.219 1.00 67.69 124 PRO A CA 1
ATOM 1014 C C . PRO A 1 124 ? 6.854 13.583 5.228 1.00 67.69 124 PRO A C 1
ATOM 1016 O O . PRO A 1 124 ? 5.826 13.024 4.833 1.00 67.69 124 PRO A O 1
ATOM 1019 N N . SER A 1 125 ? 7.908 12.876 5.641 1.00 68.75 125 SER A N 1
ATOM 1020 C CA . SER A 1 125 ? 7.854 11.414 5.756 1.00 68.75 125 SER A CA 1
ATOM 1021 C C . SER A 1 125 ? 6.966 10.988 6.926 1.00 68.75 125 SER A C 1
ATOM 1023 O O . SER A 1 125 ? 6.959 11.609 7.988 1.00 68.75 125 SER A O 1
ATOM 1025 N N . CYS A 1 126 ? 6.275 9.857 6.777 1.00 68.12 126 CYS A N 1
ATOM 1026 C CA . CYS A 1 126 ? 5.565 9.216 7.882 1.00 68.12 126 CYS A CA 1
ATOM 1027 C C . CYS A 1 126 ? 6.467 8.869 9.068 1.00 68.12 126 CYS A C 1
ATOM 1029 O O . CYS A 1 126 ? 5.997 8.841 10.201 1.00 68.12 126 CYS A O 1
ATOM 1031 N N . SER A 1 127 ? 7.758 8.633 8.830 1.00 62.50 127 SER A N 1
ATOM 1032 C CA . SER A 1 127 ? 8.739 8.415 9.897 1.00 62.50 127 SER A CA 1
ATOM 1033 C C . SER A 1 127 ? 9.102 9.707 10.639 1.00 62.50 127 SER A C 1
ATOM 1035 O O . SER A 1 127 ? 9.447 9.671 11.817 1.00 62.50 127 SER A O 1
ATOM 1037 N N . GLU A 1 128 ? 8.986 10.852 9.975 1.00 57.00 128 GLU A N 1
ATOM 1038 C CA . GLU A 1 128 ? 9.300 12.169 10.535 1.00 57.00 128 GLU A CA 1
ATOM 1039 C C . GLU A 1 128 ? 8.145 12.694 11.401 1.00 57.00 128 GLU A C 1
ATOM 1041 O O . GLU A 1 128 ? 8.376 13.228 12.480 1.00 57.00 128 GLU A O 1
ATOM 1046 N N . LEU A 1 129 ? 6.896 12.394 11.026 1.00 54.53 129 LEU A N 1
ATOM 1047 C CA . LEU A 1 129 ? 5.704 12.686 11.839 1.00 54.53 129 LEU A CA 1
ATOM 1048 C C . LEU A 1 129 ? 5.652 11.920 13.174 1.00 54.53 129 LEU A C 1
ATOM 1050 O O . LEU A 1 129 ? 4.926 12.322 14.078 1.00 54.53 129 LEU A O 1
ATOM 1054 N N . ILE A 1 130 ? 6.401 10.822 13.299 1.00 53.94 130 ILE A N 1
ATOM 1055 C CA . ILE A 1 130 ? 6.577 10.084 14.563 1.00 53.94 130 ILE A CA 1
ATOM 1056 C C . ILE A 1 130 ? 7.688 10.724 15.421 1.00 53.94 130 ILE A C 1
ATOM 1058 O O . ILE A 1 130 ? 7.741 10.502 16.628 1.00 53.94 130 ILE A O 1
ATOM 1062 N N . THR A 1 131 ? 8.573 11.516 14.807 1.00 47.41 131 THR A N 1
ATOM 1063 C CA . THR A 1 131 ? 9.736 12.135 15.465 1.00 47.41 131 THR A CA 1
ATOM 1064 C C . THR A 1 131 ? 9.445 13.562 15.954 1.00 47.41 131 THR A C 1
ATOM 1066 O O . THR A 1 131 ? 10.054 14.007 16.924 1.00 47.41 131 THR A O 1
ATOM 1069 N N . GLU A 1 132 ? 8.468 14.259 15.364 1.00 43.97 132 GLU A N 1
ATOM 1070 C CA . GLU A 1 132 ? 7.826 15.420 15.999 1.00 43.97 132 GLU A CA 1
ATOM 1071 C C . GLU A 1 132 ? 7.075 14.957 17.265 1.00 43.97 132 GLU A C 1
ATOM 1073 O O . GLU A 1 132 ? 6.469 13.884 17.236 1.00 43.97 132 GLU A O 1
ATOM 1078 N N . PRO A 1 133 ? 7.096 15.701 18.390 1.00 44.91 133 PRO A N 1
ATOM 1079 C CA . PRO A 1 133 ? 6.732 15.198 19.715 1.00 44.91 133 PRO A CA 1
ATOM 1080 C C . PRO A 1 133 ? 5.215 14.994 19.874 1.00 44.91 133 PRO A C 1
ATOM 1082 O O . PRO A 1 133 ? 4.539 15.685 20.630 1.00 44.91 133 PRO A O 1
ATOM 1085 N N . VAL A 1 134 ? 4.679 13.961 19.229 1.00 48.09 134 VAL A N 1
ATOM 1086 C CA . VAL A 1 134 ? 3.416 13.297 19.593 1.00 48.09 134 VAL A CA 1
ATOM 1087 C C . VAL A 1 134 ? 3.670 12.288 20.736 1.00 48.09 134 VAL A C 1
ATOM 1089 O O . VAL A 1 134 ? 2.832 11.453 21.076 1.00 48.09 134 VAL A O 1
ATOM 1092 N N . SER A 1 135 ? 4.838 12.388 21.373 1.00 48.22 135 SER A N 1
ATOM 1093 C CA . SER A 1 135 ? 5.405 11.456 22.348 1.00 48.22 135 SER A CA 1
ATOM 1094 C C . SER A 1 135 ? 5.220 11.969 23.776 1.00 48.22 135 SER A C 1
ATOM 1096 O O . SER A 1 135 ? 6.162 12.336 24.470 1.00 48.22 135 SER A O 1
ATOM 1098 N N . SER A 1 136 ? 3.966 12.048 24.206 1.00 49.66 136 SER A N 1
ATOM 1099 C CA . SER A 1 136 ? 3.605 11.875 25.621 1.00 49.66 136 SER A CA 1
ATOM 1100 C C . SER A 1 136 ? 2.113 11.594 25.740 1.00 49.66 136 SER A C 1
ATOM 1102 O O . SER A 1 136 ? 1.709 10.620 26.363 1.00 49.66 136 SER A O 1
ATOM 1104 N N . SER A 1 137 ? 1.276 12.377 25.061 1.00 51.16 137 SER A N 1
ATOM 1105 C CA . SER A 1 137 ? -0.181 12.254 25.143 1.00 51.16 137 SER A CA 1
ATOM 1106 C C . SER A 1 137 ? -0.741 11.013 24.437 1.00 51.16 137 SER A C 1
ATOM 1108 O O . SER A 1 137 ? -1.683 10.411 24.946 1.00 51.16 137 SER A O 1
ATOM 1110 N N . SER A 1 138 ? -0.169 10.595 23.302 1.00 54.72 138 SER A N 1
ATOM 1111 C CA . SER A 1 138 ? -0.670 9.442 22.537 1.00 54.72 138 SER A CA 1
ATOM 1112 C C . SER A 1 138 ? -0.333 8.094 23.189 1.00 54.72 138 SER A C 1
ATOM 1114 O O . SER A 1 138 ? -1.197 7.221 23.261 1.00 54.72 138 SER A O 1
ATOM 1116 N N . GLU A 1 139 ? 0.872 7.945 23.746 1.00 56.47 139 GLU A N 1
ATOM 1117 C CA . GLU A 1 139 ? 1.277 6.752 24.502 1.00 56.47 139 GLU A CA 1
ATOM 1118 C C . GLU A 1 139 ? 0.504 6.628 25.821 1.00 56.47 139 GLU A C 1
ATOM 1120 O O . GLU A 1 139 ? 0.005 5.548 26.141 1.00 56.47 139 GLU A O 1
ATOM 1125 N N . LEU A 1 140 ? 0.321 7.740 26.548 1.00 58.84 140 LEU A N 1
ATOM 1126 C CA . LEU A 1 140 ? -0.512 7.785 27.756 1.00 58.84 140 LEU A CA 1
ATOM 1127 C C . LEU A 1 140 ? -1.981 7.450 27.443 1.00 58.84 140 LEU A C 1
ATOM 1129 O O . LEU A 1 140 ? -2.618 6.734 28.212 1.00 58.84 140 LEU A O 1
ATOM 1133 N N . ALA A 1 141 ? -2.519 7.916 26.310 1.00 60.72 141 ALA A N 1
ATOM 1134 C CA . ALA A 1 141 ? -3.886 7.608 25.888 1.00 60.72 141 ALA A CA 1
ATOM 1135 C C . ALA A 1 141 ? -4.066 6.134 25.480 1.00 60.72 141 ALA A C 1
ATOM 1137 O O . ALA A 1 141 ? -5.075 5.523 25.832 1.00 60.72 141 ALA A O 1
ATOM 1138 N N . LEU A 1 142 ? -3.085 5.540 24.790 1.00 61.62 142 LEU A N 1
ATOM 1139 C CA . LEU A 1 142 ? -3.056 4.105 24.474 1.00 61.62 142 LEU A CA 1
ATOM 1140 C C . LEU A 1 142 ? -2.938 3.246 25.742 1.00 61.62 142 LEU A C 1
ATOM 1142 O O . LEU A 1 142 ? -3.642 2.244 25.872 1.00 61.62 142 LEU A O 1
ATOM 1146 N N . ALA A 1 143 ? -2.117 3.663 26.709 1.00 65.38 143 ALA A N 1
ATOM 1147 C CA . ALA A 1 143 ? -2.009 2.997 28.004 1.00 65.38 143 ALA A CA 1
ATOM 1148 C C . ALA A 1 143 ? -3.322 3.085 28.801 1.00 65.38 143 ALA A C 1
ATOM 1150 O O . ALA A 1 143 ? -3.785 2.083 29.344 1.00 65.38 143 ALA A O 1
ATOM 1151 N N . LEU A 1 144 ? -3.971 4.253 28.828 1.00 68.69 144 LEU A N 1
ATOM 1152 C CA . LEU A 1 144 ? -5.226 4.441 29.556 1.00 68.69 144 LEU A CA 1
ATOM 1153 C C . LEU A 1 144 ? -6.394 3.678 28.912 1.00 68.69 144 LEU A C 1
ATOM 1155 O O . LEU A 1 144 ? -7.208 3.101 29.629 1.00 68.69 144 LEU A O 1
ATOM 1159 N N . ALA A 1 145 ? -6.455 3.607 27.578 1.00 73.19 145 ALA A N 1
ATOM 1160 C CA . ALA A 1 145 ? -7.454 2.807 26.867 1.00 73.19 145 ALA A CA 1
ATOM 1161 C C . ALA A 1 145 ? -7.308 1.306 27.166 1.00 73.19 145 ALA A C 1
ATOM 1163 O O . ALA A 1 145 ? -8.307 0.615 27.368 1.00 73.19 145 ALA A O 1
ATOM 1164 N N . ASN A 1 146 ? -6.071 0.812 27.270 1.00 78.00 146 ASN A N 1
ATOM 1165 C CA . ASN A 1 146 ? -5.802 -0.584 27.609 1.00 78.00 146 ASN A CA 1
ATOM 1166 C C . ASN A 1 146 ? -6.047 -0.908 29.095 1.00 78.00 146 ASN A C 1
ATOM 1168 O O . ASN A 1 146 ? -6.438 -2.029 29.413 1.00 78.00 146 ASN A O 1
ATOM 1172 N N . VAL A 1 147 ? -5.850 0.049 30.008 1.00 85.62 147 VAL A N 1
ATOM 1173 C CA . VAL A 1 147 ? -6.038 -0.145 31.464 1.00 85.62 147 VAL A CA 1
ATOM 1174 C C . VAL A 1 147 ? -7.447 0.262 31.934 1.00 85.62 147 VAL A C 1
ATOM 1176 O O . VAL A 1 147 ? -7.852 -0.056 33.053 1.00 85.62 147 VAL A O 1
ATOM 1179 N N . GLY A 1 148 ? -8.256 0.879 31.065 1.00 85.31 148 GLY A N 1
ATOM 1180 C CA . GLY A 1 148 ? -9.614 1.348 31.366 1.00 85.31 148 GLY A CA 1
ATOM 1181 C C . GLY A 1 148 ? -10.542 0.274 31.944 1.00 85.31 148 GLY A C 1
ATOM 1182 O O . GLY A 1 148 ? -11.348 0.566 32.827 1.00 85.31 148 GLY A O 1
ATOM 1183 N N . GLY A 1 149 ? -10.378 -0.988 31.532 1.00 88.88 149 GLY A N 1
ATOM 1184 C CA . GLY A 1 149 ? -11.149 -2.111 32.076 1.00 88.88 149 GLY A CA 1
ATOM 1185 C C . GLY A 1 149 ? -10.963 -2.308 33.585 1.00 88.88 149 GLY A C 1
ATOM 1186 O O . GLY A 1 149 ? -11.929 -2.607 34.284 1.00 88.88 149 GLY A O 1
ATOM 1187 N N . VAL A 1 150 ? -9.758 -2.068 34.113 1.00 91.56 150 VAL A N 1
ATOM 1188 C CA . VAL A 1 150 ? -9.456 -2.227 35.547 1.00 91.56 150 VAL A CA 1
ATOM 1189 C C . VAL A 1 150 ? -10.202 -1.183 36.381 1.00 91.56 150 VAL A C 1
ATOM 1191 O O . VAL A 1 150 ? -10.773 -1.514 37.419 1.00 91.56 150 VAL A O 1
ATOM 1194 N N . PHE A 1 151 ? -10.273 0.061 35.902 1.00 89.38 151 PHE A N 1
ATOM 1195 C CA . PHE A 1 151 ? -11.012 1.132 36.576 1.00 89.38 151 PHE A CA 1
ATOM 1196 C C . PHE A 1 151 ? -12.523 0.882 36.589 1.00 89.38 151 PHE A C 1
ATOM 1198 O O . PHE A 1 151 ? -13.179 1.162 37.591 1.00 89.38 151 PHE A O 1
ATOM 1205 N N . ILE A 1 152 ? -13.074 0.307 35.513 1.00 93.38 152 ILE A N 1
ATOM 1206 C CA . ILE A 1 152 ? -14.495 -0.061 35.450 1.00 93.38 152 ILE A CA 1
ATOM 1207 C C . ILE A 1 152 ? -14.809 -1.157 36.474 1.00 93.38 152 ILE A C 1
ATOM 1209 O O . ILE A 1 152 ? -15.772 -1.027 37.228 1.00 93.38 152 ILE A O 1
ATOM 1213 N N . VAL A 1 153 ? -13.985 -2.208 36.548 1.00 95.56 153 VAL A N 1
ATOM 1214 C CA . VAL A 1 153 ? -14.170 -3.296 37.525 1.00 95.56 153 VAL A CA 1
ATOM 1215 C C . VAL A 1 153 ? -14.077 -2.769 38.959 1.00 95.56 153 VAL A C 1
ATOM 1217 O O . VAL A 1 153 ? -14.916 -3.116 39.791 1.00 95.56 153 VAL A O 1
ATOM 1220 N N . LEU A 1 154 ? -13.117 -1.883 39.241 1.00 95.19 154 LEU A N 1
ATOM 1221 C CA . LEU A 1 154 ? -12.979 -1.238 40.548 1.00 95.19 154 LEU A CA 1
ATOM 1222 C C . LEU A 1 154 ? -14.211 -0.388 40.900 1.00 95.19 154 LEU A C 1
ATOM 1224 O O . LEU A 1 154 ? -14.738 -0.503 42.005 1.00 95.19 154 LEU A O 1
ATOM 1228 N N . GLY A 1 155 ? -14.719 0.407 39.954 1.00 95.06 155 GLY A N 1
ATOM 1229 C CA . GLY A 1 155 ? -15.928 1.210 40.149 1.00 95.06 155 GLY A CA 1
ATOM 1230 C C . GLY A 1 155 ? -17.168 0.362 40.449 1.00 95.06 155 GLY A C 1
ATOM 1231 O O . GLY A 1 155 ? -17.908 0.658 41.387 1.00 95.06 155 GLY A O 1
ATOM 1232 N N . VAL A 1 156 ? -17.368 -0.731 39.706 1.00 97.06 156 VAL A N 1
ATOM 1233 C CA . VAL A 1 156 ? -18.479 -1.670 39.943 1.00 97.06 156 VAL A CA 1
ATOM 1234 C C . VAL A 1 156 ? -18.338 -2.368 41.298 1.00 97.06 156 VAL A C 1
ATOM 1236 O O . VAL A 1 156 ? -19.327 -2.499 42.017 1.00 97.06 156 VAL A O 1
ATOM 1239 N N . GLY A 1 157 ? -17.121 -2.769 41.679 1.00 97.31 157 GLY A N 1
ATOM 1240 C CA . GLY A 1 157 ? -16.852 -3.394 42.975 1.00 97.31 157 GLY A CA 1
ATOM 1241 C C . GLY A 1 157 ? -17.204 -2.484 44.154 1.00 97.31 157 GLY A C 1
ATOM 1242 O O . GLY A 1 157 ? -17.880 -2.917 45.086 1.00 97.31 157 GLY A O 1
ATOM 1243 N N . ILE A 1 158 ? -16.824 -1.204 44.081 1.00 96.56 158 ILE A N 1
ATOM 1244 C CA . ILE A 1 158 ? -17.162 -0.205 45.107 1.00 96.56 158 ILE A CA 1
ATOM 1245 C C . ILE A 1 158 ? -18.677 0.019 45.171 1.00 96.56 158 ILE A C 1
ATOM 1247 O O . ILE A 1 158 ? -19.249 0.028 46.260 1.00 96.56 158 ILE A O 1
ATOM 1251 N N . ALA A 1 159 ? -19.344 0.155 44.021 1.00 96.00 159 ALA A N 1
ATOM 1252 C CA . ALA A 1 159 ? -20.792 0.346 43.976 1.00 96.00 159 ALA A CA 1
ATOM 1253 C C . ALA A 1 159 ? -21.550 -0.849 44.581 1.00 96.00 159 ALA A C 1
ATOM 1255 O O . ALA A 1 159 ? -22.480 -0.661 45.363 1.00 96.00 159 ALA A O 1
ATOM 1256 N N . MET A 1 160 ? -21.129 -2.079 44.270 1.00 96.56 160 MET A N 1
ATOM 1257 C CA . MET A 1 160 ? -21.743 -3.292 44.812 1.00 96.56 160 MET A CA 1
ATOM 1258 C C . MET A 1 160 ? -21.529 -3.412 46.325 1.00 96.56 160 MET A C 1
ATOM 1260 O O . MET A 1 160 ? -22.479 -3.699 47.050 1.00 96.56 160 MET A O 1
ATOM 1264 N N . ALA A 1 161 ? -20.318 -3.127 46.811 1.00 96.12 161 ALA A N 1
ATOM 1265 C CA . ALA A 1 161 ? -20.025 -3.108 48.243 1.00 96.12 161 ALA A CA 1
ATOM 1266 C C . ALA A 1 161 ? -20.882 -2.072 48.985 1.00 96.12 161 ALA A C 1
ATOM 1268 O O . ALA A 1 161 ? -21.432 -2.363 50.045 1.00 96.12 161 ALA A O 1
ATOM 1269 N N . PHE A 1 162 ? -21.056 -0.885 48.400 1.00 94.62 162 PHE A N 1
ATOM 1270 C CA . PHE A 1 162 ? -21.890 0.168 48.975 1.00 94.62 162 PHE A CA 1
ATOM 1271 C C . PHE A 1 162 ? -23.368 -0.240 49.058 1.00 94.62 162 PHE A C 1
ATOM 1273 O O . PHE A 1 162 ? -24.025 0.003 50.067 1.00 94.62 162 PHE A O 1
ATOM 1280 N N . ILE A 1 163 ? -23.889 -0.919 48.032 1.00 94.25 163 ILE A N 1
ATOM 1281 C CA . ILE A 1 163 ? -25.263 -1.438 48.026 1.00 94.25 163 ILE A CA 1
ATOM 1282 C C . ILE A 1 163 ? -25.455 -2.506 49.110 1.00 94.25 163 ILE A C 1
ATOM 1284 O O . ILE A 1 163 ? -26.434 -2.445 49.852 1.00 94.25 163 ILE A O 1
ATOM 1288 N N . ILE A 1 164 ? -24.523 -3.458 49.233 1.00 94.94 164 ILE A N 1
ATOM 1289 C CA . ILE A 1 164 ? -24.574 -4.496 50.275 1.00 94.94 164 ILE A CA 1
ATOM 1290 C C . ILE A 1 164 ? -24.552 -3.852 51.665 1.00 94.94 164 ILE A C 1
ATOM 1292 O O . ILE A 1 164 ? -25.392 -4.186 52.496 1.00 94.94 164 ILE A O 1
ATOM 1296 N N . ALA A 1 165 ? -23.679 -2.864 51.884 1.00 90.62 165 ALA A N 1
ATOM 1297 C CA . ALA A 1 165 ? -23.615 -2.127 53.143 1.00 90.62 165 ALA A CA 1
ATOM 1298 C C . ALA A 1 165 ? -24.943 -1.424 53.479 1.00 90.62 165 ALA A C 1
ATOM 1300 O O . ALA A 1 165 ? -25.390 -1.472 54.623 1.00 90.62 165 ALA A O 1
ATOM 1301 N N . ILE A 1 166 ? -25.618 -0.820 52.492 1.00 88.19 166 ILE A N 1
ATOM 1302 C CA . ILE A 1 166 ? -26.949 -0.223 52.691 1.00 88.19 166 ILE A CA 1
ATOM 1303 C C . ILE A 1 166 ? -27.979 -1.294 53.069 1.00 88.19 166 ILE A C 1
ATOM 1305 O O . ILE A 1 166 ? -28.767 -1.080 53.989 1.00 88.19 166 ILE A O 1
ATOM 1309 N N . PHE A 1 167 ? -27.993 -2.442 52.388 1.00 90.19 167 PHE A N 1
ATOM 1310 C CA . PHE A 1 167 ? -28.936 -3.518 52.701 1.00 90.19 167 PHE A CA 1
ATOM 1311 C C . PHE A 1 167 ? -28.725 -4.087 54.106 1.00 90.19 167 PHE A C 1
ATOM 1313 O O . PHE A 1 167 ? -29.700 -4.251 54.839 1.00 90.19 167 PHE A O 1
ATOM 1320 N N . GLU A 1 168 ? -27.478 -4.342 54.503 1.00 89.38 168 GLU A N 1
ATOM 1321 C CA . GLU A 1 168 ? -27.146 -4.794 55.858 1.00 89.38 168 GLU A CA 1
ATOM 1322 C C . GLU A 1 168 ? -27.533 -3.752 56.906 1.00 89.38 168 GLU A C 1
ATOM 1324 O O . GLU A 1 168 ? -28.130 -4.094 57.927 1.00 89.38 168 GLU A O 1
ATOM 1329 N N . PHE A 1 169 ? -27.272 -2.473 56.632 1.00 83.06 169 PHE A N 1
ATOM 1330 C CA . PHE A 1 169 ? -27.653 -1.377 57.514 1.00 83.06 169 PHE A CA 1
ATOM 1331 C C . PHE A 1 169 ? -29.172 -1.308 57.712 1.00 83.06 169 PHE A C 1
ATOM 1333 O O . PHE A 1 169 ? -29.650 -1.262 58.845 1.00 83.06 169 PHE A O 1
ATOM 1340 N N . LEU A 1 170 ? -29.950 -1.382 56.627 1.00 82.75 170 LEU A N 1
ATOM 1341 C CA . LEU A 1 170 ? -31.413 -1.394 56.691 1.00 82.75 170 LEU A CA 1
ATOM 1342 C C . LEU A 1 170 ? -31.953 -2.639 57.408 1.00 82.75 170 LEU A C 1
ATOM 1344 O O . LEU A 1 170 ? -32.912 -2.536 58.176 1.00 82.75 170 LEU A O 1
ATOM 1348 N N . TRP A 1 171 ? -31.343 -3.809 57.195 1.00 85.00 171 TRP A N 1
ATOM 1349 C CA . TRP A 1 171 ? -31.736 -5.042 57.879 1.00 85.00 171 TRP A CA 1
ATOM 1350 C C . TRP A 1 171 ? -31.448 -4.972 59.379 1.00 85.00 171 TRP A C 1
ATOM 1352 O O . TRP A 1 171 ? -32.301 -5.336 60.188 1.00 85.00 171 TRP A O 1
ATOM 1362 N N . ASN A 1 172 ? -30.277 -4.457 59.757 1.00 80.94 172 ASN A N 1
ATOM 1363 C CA . ASN A 1 172 ? -29.882 -4.261 61.147 1.00 80.94 172 ASN A CA 1
ATOM 1364 C C . ASN A 1 172 ? -30.823 -3.280 61.858 1.00 80.94 172 ASN A C 1
ATOM 1366 O O . ASN A 1 172 ? -31.348 -3.596 62.921 1.00 80.94 172 ASN A O 1
ATOM 1370 N N . VAL A 1 173 ? -31.124 -2.136 61.237 1.00 77.00 173 VAL A N 1
ATOM 1371 C CA . VAL A 1 173 ? -32.080 -1.157 61.780 1.00 77.00 173 VAL A CA 1
ATOM 1372 C C . VAL A 1 173 ? -33.468 -1.774 61.950 1.00 77.00 173 VAL A C 1
ATOM 1374 O O . VAL A 1 173 ? -34.102 -1.579 62.987 1.00 77.00 173 VAL A O 1
ATOM 1377 N N . LYS A 1 174 ? -33.939 -2.560 60.973 1.00 75.38 174 LYS A N 1
ATOM 1378 C CA . LYS A 1 174 ? -35.220 -3.265 61.086 1.00 75.38 174 LYS A CA 1
ATOM 1379 C C . LYS A 1 174 ? -35.206 -4.257 62.252 1.00 75.38 174 LYS A C 1
ATOM 1381 O O . LYS A 1 174 ? -36.145 -4.250 63.041 1.00 75.38 174 LYS A O 1
ATOM 1386 N N . ASN A 1 175 ? -34.157 -5.068 62.390 1.00 75.31 175 ASN A N 1
ATOM 1387 C CA . ASN A 1 175 ? -34.052 -6.049 63.471 1.00 75.31 175 ASN A CA 1
ATOM 1388 C C . ASN A 1 175 ? -34.030 -5.376 64.855 1.00 75.31 175 ASN A C 1
ATOM 1390 O O . ASN A 1 175 ? -34.776 -5.771 65.743 1.00 75.31 175 ASN A O 1
ATOM 1394 N N . VAL A 1 176 ? -33.264 -4.290 65.000 1.00 69.56 176 VAL A N 1
ATOM 1395 C CA . VAL A 1 176 ? -33.192 -3.502 66.242 1.00 69.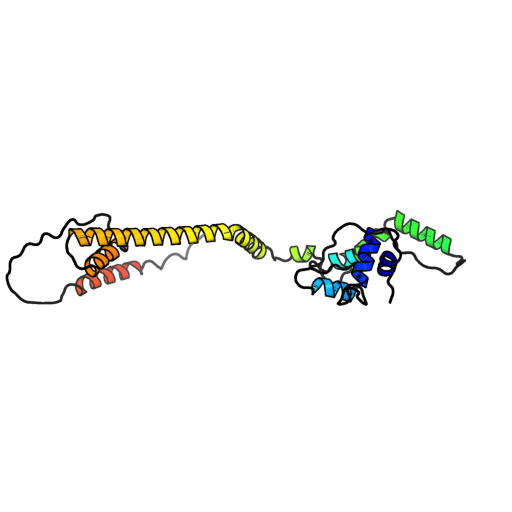56 176 VAL A CA 1
ATOM 1396 C C . VAL A 1 176 ? -34.528 -2.812 66.558 1.00 69.56 176 VAL A C 1
ATOM 1398 O O . VAL A 1 176 ? -34.947 -2.785 67.711 1.00 69.56 176 VAL A O 1
ATOM 1401 N N . SER A 1 177 ? -35.253 -2.310 65.549 1.00 61.03 177 SER A N 1
ATOM 1402 C CA . SER A 1 177 ? -36.574 -1.690 65.759 1.00 61.03 177 SER A CA 1
ATOM 1403 C C . SER A 1 177 ? -37.642 -2.678 66.246 1.00 61.03 177 SER A C 1
ATOM 1405 O O . SER A 1 177 ? -38.530 -2.293 67.005 1.00 61.03 177 SER A O 1
ATOM 1407 N N . VAL A 1 178 ? -37.541 -3.950 65.837 1.00 66.00 178 VAL A N 1
ATOM 1408 C CA . VAL A 1 178 ? -38.452 -5.023 66.263 1.00 66.00 178 VAL A CA 1
ATOM 1409 C C . VAL A 1 178 ? -38.167 -5.450 67.706 1.00 66.00 178 VAL A C 1
ATOM 1411 O O . VAL A 1 178 ? -39.104 -5.789 68.422 1.00 66.00 178 VAL A O 1
ATOM 1414 N N . GLU A 1 179 ? -36.909 -5.394 68.155 1.00 61.47 179 GLU A N 1
ATOM 1415 C CA . GLU A 1 179 ? -36.536 -5.733 69.535 1.00 61.47 179 GLU A CA 1
ATOM 1416 C C . GLU A 1 179 ? -36.810 -4.605 70.550 1.00 61.47 179 GLU A C 1
ATOM 1418 O O . GLU A 1 179 ? -37.155 -4.910 71.690 1.00 61.47 179 GLU A O 1
ATOM 1423 N N . GLU A 1 180 ? -36.693 -3.321 70.172 1.00 57.25 180 GLU A N 1
ATOM 1424 C CA . GLU A 1 180 ? -36.781 -2.191 71.126 1.00 57.25 180 GLU A CA 1
ATOM 1425 C C . GLU A 1 180 ? -38.007 -1.255 70.977 1.00 57.25 180 GLU A C 1
ATOM 1427 O O . GLU A 1 180 ? -38.133 -0.305 71.746 1.00 57.25 180 GLU A O 1
ATOM 1432 N N . HIS A 1 181 ? -38.957 -1.506 70.061 1.00 51.03 181 HIS A N 1
ATOM 1433 C CA . HIS A 1 181 ? -40.220 -0.735 69.943 1.00 51.03 181 HIS A CA 1
ATOM 1434 C C . HIS A 1 181 ? -40.058 0.801 69.771 1.00 51.03 181 HIS A C 1
ATOM 1436 O O . HIS A 1 181 ? -40.909 1.589 70.185 1.00 51.03 181 HIS A O 1
ATOM 1442 N N . ILE A 1 182 ? -38.988 1.247 69.112 1.00 58.06 182 ILE A N 1
ATOM 1443 C CA . ILE A 1 182 ? -38.684 2.666 68.837 1.00 58.06 182 ILE A CA 1
ATOM 1444 C C . ILE A 1 182 ? -38.974 3.059 67.377 1.00 58.06 182 ILE A C 1
ATOM 1446 O O . ILE A 1 182 ? -38.913 2.237 66.465 1.00 58.06 182 ILE A O 1
ATOM 1450 N N . SER A 1 183 ? -39.303 4.339 67.149 1.00 59.75 183 SER A N 1
ATOM 1451 C CA . SER A 1 183 ? -39.674 4.888 65.833 1.00 59.75 183 SER A CA 1
ATOM 1452 C C . SER A 1 183 ? -38.520 4.822 64.819 1.00 59.75 183 SER A C 1
ATOM 1454 O O . SER A 1 183 ? -37.403 5.267 65.093 1.00 59.75 183 SER A O 1
ATOM 1456 N N . TYR A 1 184 ? -38.809 4.313 63.614 1.00 56.09 184 TYR A N 1
ATOM 1457 C CA . TYR A 1 184 ? -37.845 4.006 62.544 1.00 56.09 184 TYR A CA 1
ATOM 1458 C C . TYR A 1 184 ? -36.880 5.150 62.187 1.00 56.09 184 TYR A C 1
ATOM 1460 O O . TYR A 1 184 ? -35.727 4.905 61.836 1.00 56.09 184 TYR A O 1
ATOM 1468 N N . MET A 1 185 ? -37.339 6.402 62.269 1.00 55.34 185 MET A N 1
ATOM 1469 C CA . MET A 1 185 ? -36.563 7.582 61.865 1.00 55.34 185 MET A CA 1
ATOM 1470 C C . MET A 1 185 ? -35.504 7.991 62.896 1.00 55.34 185 MET A C 1
ATOM 1472 O O . MET A 1 185 ? -34.465 8.525 62.508 1.00 55.34 185 MET A O 1
ATOM 1476 N N . ASP A 1 186 ? -35.730 7.720 64.183 1.00 60.16 186 ASP A N 1
ATOM 1477 C CA . ASP A 1 186 ? -34.791 8.087 65.249 1.00 60.16 186 ASP A CA 1
ATOM 1478 C C . ASP A 1 186 ? -33.665 7.053 65.373 1.00 60.16 186 ASP A C 1
ATOM 1480 O O . ASP A 1 186 ? -32.498 7.427 65.490 1.00 60.16 186 ASP A O 1
ATOM 1484 N N . ALA A 1 187 ? -33.982 5.762 65.203 1.00 61.88 187 ALA A N 1
ATOM 1485 C CA . ALA A 1 187 ? -32.982 4.698 65.092 1.00 61.88 187 ALA A CA 1
ATOM 1486 C C . ALA A 1 187 ? -32.093 4.869 63.843 1.00 61.88 187 ALA A C 1
ATOM 1488 O O . ALA A 1 187 ? -30.872 4.745 63.932 1.00 61.88 187 ALA A O 1
ATOM 1489 N N . LEU A 1 188 ? -32.681 5.243 62.694 1.00 62.91 188 LEU A N 1
ATOM 1490 C CA . LEU A 1 188 ? -31.930 5.532 61.465 1.00 62.91 188 LEU A CA 1
ATOM 1491 C C . LEU A 1 188 ? -30.974 6.716 61.622 1.00 62.91 188 LEU A C 1
ATOM 1493 O O . LEU A 1 188 ? -29.822 6.619 61.210 1.00 62.91 188 LEU A O 1
ATOM 1497 N N . LYS A 1 189 ? -31.429 7.838 62.194 1.00 64.19 189 LYS A N 1
ATOM 1498 C CA . LYS A 1 189 ? -30.599 9.045 62.339 1.00 64.19 189 LYS A CA 1
ATOM 1499 C C . LYS A 1 189 ? -29.407 8.820 63.265 1.00 64.19 189 LYS A C 1
ATOM 1501 O O . LYS A 1 189 ? -28.316 9.289 62.956 1.00 64.19 189 LYS A O 1
ATOM 1506 N N . ILE A 1 190 ? -29.603 8.104 64.372 1.00 64.31 190 ILE A N 1
ATOM 1507 C CA . ILE A 1 190 ? -28.539 7.826 65.345 1.00 64.31 190 ILE A CA 1
ATOM 1508 C C . ILE A 1 190 ? -27.489 6.886 64.740 1.00 64.31 190 ILE A C 1
ATOM 1510 O O . ILE A 1 190 ? -26.295 7.172 64.823 1.00 64.31 190 ILE A O 1
ATOM 1514 N N . GLU A 1 191 ? -27.922 5.816 64.072 1.00 65.38 191 GLU A N 1
ATOM 1515 C CA . GLU A 1 191 ? -27.019 4.856 63.426 1.00 65.38 191 GLU A CA 1
ATOM 1516 C C . GLU A 1 191 ? -26.310 5.462 62.193 1.00 65.38 191 GLU A C 1
ATOM 1518 O O . GLU A 1 191 ? -25.136 5.185 61.960 1.00 65.38 191 GLU A O 1
ATOM 1523 N N . LEU A 1 192 ? -26.958 6.363 61.438 1.00 69.56 192 LEU A N 1
ATOM 1524 C CA . LEU A 1 192 ? -26.345 7.070 60.300 1.00 69.56 192 LEU A CA 1
ATOM 1525 C C . LEU A 1 192 ? -25.277 8.077 60.758 1.00 69.56 192 LEU A C 1
ATOM 1527 O O . LEU A 1 192 ? -24.196 8.145 60.177 1.00 69.56 192 LEU A O 1
ATOM 1531 N N . ILE A 1 193 ? -25.559 8.842 61.818 1.00 65.81 193 ILE A N 1
ATOM 1532 C CA . ILE A 1 193 ? -24.594 9.772 62.425 1.00 65.81 193 ILE A CA 1
ATOM 1533 C C . ILE A 1 193 ? -23.395 9.006 62.995 1.00 65.81 193 ILE A C 1
ATOM 1535 O O . ILE A 1 193 ? -22.263 9.470 62.875 1.00 65.81 193 ILE A O 1
ATOM 1539 N N . PHE A 1 194 ? -23.621 7.822 63.572 1.00 65.88 194 PHE A N 1
ATOM 1540 C CA . PHE A 1 194 ? -22.553 6.941 64.042 1.00 65.88 194 PHE A CA 1
ATOM 1541 C C . PHE A 1 194 ? -21.710 6.387 62.882 1.00 65.88 194 PHE A C 1
ATOM 1543 O O . PHE A 1 194 ? -20.486 6.478 62.927 1.00 65.88 194 PHE A O 1
ATOM 1550 N N . ALA A 1 195 ? -22.340 5.905 61.806 1.00 65.38 195 ALA A N 1
ATOM 1551 C CA . ALA A 1 195 ? -21.648 5.393 60.622 1.00 65.38 195 ALA A CA 1
ATOM 1552 C C . ALA A 1 195 ? -20.839 6.470 59.870 1.00 65.38 195 ALA A C 1
ATOM 1554 O O . ALA A 1 195 ? -19.788 6.172 59.305 1.00 65.38 195 ALA A O 1
ATOM 1555 N N . MET A 1 196 ? -21.296 7.728 59.877 1.00 66.62 196 MET A N 1
ATOM 1556 C CA . MET A 1 196 ? -20.570 8.856 59.276 1.00 66.62 196 MET A CA 1
ATOM 1557 C C . MET A 1 196 ? -19.424 9.387 60.148 1.00 66.62 196 MET A C 1
ATOM 1559 O O . MET A 1 196 ? -18.567 10.116 59.648 1.00 66.62 196 MET A O 1
ATOM 1563 N N . ASN A 1 197 ? -19.370 9.022 61.431 1.00 62.56 197 ASN A N 1
ATOM 1564 C CA . ASN A 1 197 ? -18.318 9.454 62.342 1.00 62.56 197 ASN A CA 1
ATOM 1565 C C . ASN A 1 197 ? -17.261 8.345 62.486 1.00 62.56 197 ASN A C 1
ATOM 1567 O O . ASN A 1 197 ? -17.266 7.561 63.432 1.00 62.56 197 ASN A O 1
ATOM 1571 N N . ILE A 1 198 ? -16.326 8.302 61.530 1.00 58.78 198 ILE A N 1
ATOM 1572 C CA . ILE A 1 198 ? -15.282 7.266 61.346 1.00 58.78 198 ILE A CA 1
ATOM 1573 C C . ILE A 1 198 ? -14.394 7.030 62.594 1.00 58.78 198 ILE A C 1
ATOM 1575 O O . ILE A 1 198 ? -13.673 6.037 62.671 1.00 58.78 198 ILE A O 1
ATOM 1579 N N . TRP A 1 199 ? -14.444 7.911 63.597 1.00 55.25 199 TRP A N 1
ATOM 1580 C CA . TRP A 1 199 ? -13.528 7.916 64.740 1.00 55.25 199 TRP A CA 1
ATOM 1581 C C . TRP A 1 199 ? -14.095 7.356 66.062 1.00 55.25 199 TRP A C 1
ATOM 1583 O O . TRP A 1 199 ? -13.397 7.367 67.073 1.00 55.25 199 TRP A O 1
ATOM 1593 N N . VAL A 1 200 ? -15.329 6.832 66.098 1.00 55.06 200 VAL A N 1
ATOM 1594 C CA . VAL A 1 200 ? -15.924 6.282 67.336 1.00 55.06 200 VAL A CA 1
ATOM 1595 C C . VAL A 1 200 ? -16.218 4.785 67.196 1.00 55.06 200 VAL A C 1
ATOM 1597 O O . VAL A 1 200 ? -17.206 4.374 66.607 1.00 55.06 200 VAL A O 1
ATOM 1600 N N . THR A 1 201 ? -15.371 3.945 67.795 1.00 52.06 201 THR A N 1
ATOM 1601 C CA . THR A 1 201 ? -15.391 2.470 67.681 1.00 52.06 201 THR A CA 1
ATOM 1602 C C . THR A 1 201 ? -16.113 1.740 68.823 1.00 52.06 201 THR A C 1
ATOM 1604 O O . THR A 1 201 ? -15.914 0.539 69.015 1.00 52.06 201 THR A O 1
ATOM 1607 N N . LYS A 1 202 ? -16.967 2.416 69.607 1.00 50.56 202 LYS A N 1
ATOM 1608 C CA . LYS A 1 202 ? -17.762 1.753 70.659 1.00 50.56 202 LYS A CA 1
ATOM 1609 C C . LYS A 1 202 ? -19.234 2.155 70.631 1.00 50.56 202 LYS A C 1
ATOM 1611 O O . LYS A 1 202 ? -19.583 3.304 70.889 1.00 50.56 202 LYS A O 1
ATOM 1616 N N . LYS A 1 203 ? -20.085 1.152 70.397 1.00 42.97 203 LYS A N 1
ATOM 1617 C CA . LYS A 1 203 ? -21.541 1.197 70.571 1.00 42.97 203 LYS A CA 1
ATOM 1618 C C . LYS A 1 203 ? -21.848 1.503 72.044 1.00 42.97 203 LYS A C 1
ATOM 1620 O O . LYS A 1 203 ? -21.501 0.705 72.913 1.00 42.97 203 LYS A O 1
ATOM 1625 N N . LYS A 1 204 ? -22.463 2.654 72.351 1.00 39.38 204 LYS A N 1
ATOM 1626 C CA . LYS A 1 204 ? -23.003 2.904 73.699 1.00 39.38 204 LYS A CA 1
ATOM 1627 C C . LYS A 1 204 ? -24.206 1.979 73.903 1.00 39.38 204 LYS A C 1
ATOM 1629 O O . LYS A 1 204 ? -25.210 2.094 73.211 1.00 39.38 204 LYS A O 1
ATOM 1634 N N . THR A 1 205 ? -24.081 1.036 74.827 1.00 41.69 205 THR A N 1
ATOM 1635 C CA . THR A 1 205 ? -25.155 0.135 75.254 1.00 41.69 205 THR A CA 1
ATOM 1636 C C . THR A 1 205 ? -26.246 0.893 76.016 1.00 41.69 205 THR A C 1
ATOM 1638 O O . THR A 1 205 ? -25.943 1.478 77.052 1.00 41.69 205 THR A O 1
ATOM 1641 N N . LYS A 1 206 ? -27.481 0.788 75.496 1.00 37.03 206 LYS A N 1
ATOM 1642 C CA . LYS A 1 206 ? -28.825 0.943 76.100 1.00 37.03 206 LYS A CA 1
ATOM 1643 C C . LYS A 1 206 ? -29.158 2.245 76.862 1.00 37.03 206 LYS A C 1
ATOM 1645 O O . LYS A 1 206 ? -28.556 2.506 77.902 1.00 37.03 206 LYS A O 1
ATOM 1650 N N . PRO A 1 207 ? -30.216 2.986 76.475 1.00 33.84 207 PRO A N 1
ATOM 1651 C CA . PRO A 1 207 ? -30.911 3.870 77.400 1.00 33.84 207 PRO A CA 1
ATOM 1652 C C . PRO A 1 207 ? -31.820 3.028 78.312 1.00 33.84 207 PRO A C 1
ATOM 1654 O O . PRO A 1 207 ? -32.785 2.421 77.858 1.00 33.84 207 PRO A O 1
ATOM 1657 N N . GLN A 1 208 ? -31.511 2.968 79.609 1.00 30.00 208 GLN A N 1
ATOM 1658 C CA . GLN A 1 208 ? -32.494 2.565 80.616 1.00 30.00 208 GLN A CA 1
ATOM 1659 C C . GLN A 1 208 ? -33.513 3.695 80.774 1.00 30.00 208 GLN A C 1
ATOM 1661 O O . GLN A 1 208 ? -33.151 4.834 81.065 1.00 30.00 208 GLN A O 1
ATOM 1666 N N . LEU A 1 209 ? -34.784 3.359 80.572 1.00 40.56 209 LEU A N 1
ATOM 1667 C CA . LEU A 1 209 ? -35.918 4.197 80.922 1.00 40.56 209 LEU A CA 1
ATOM 1668 C C . LEU A 1 209 ? -36.043 4.202 82.454 1.00 40.56 209 LEU A C 1
ATOM 1670 O O . LEU A 1 209 ? -36.407 3.190 83.047 1.00 40.56 209 LEU A O 1
ATOM 1674 N N . SER A 1 210 ? -35.735 5.326 83.095 1.00 26.84 210 SER A N 1
ATOM 1675 C CA . SER A 1 210 ? -36.162 5.598 84.467 1.00 26.84 210 SER A CA 1
ATOM 1676 C C . SER A 1 210 ? -37.131 6.772 84.438 1.00 26.84 210 SER A C 1
ATOM 1678 O O . SER A 1 210 ? -36.722 7.924 84.285 1.00 26.84 210 SER A O 1
ATOM 1680 N N . GLU A 1 211 ? -38.422 6.470 84.564 1.00 32.75 211 GLU A N 1
ATOM 1681 C CA . GLU A 1 211 ? -39.414 7.449 84.993 1.00 32.75 211 GLU A CA 1
ATOM 1682 C C . GLU A 1 211 ? -39.067 7.924 86.408 1.00 32.75 211 GLU A C 1
ATOM 1684 O O . GLU A 1 211 ? -38.916 7.123 87.329 1.00 32.75 211 GLU A O 1
ATOM 1689 N N . SER A 1 212 ? -38.968 9.235 86.602 1.00 26.84 212 SER A N 1
ATOM 1690 C CA . SER A 1 212 ? -39.781 9.942 87.595 1.00 26.84 212 SER A CA 1
ATOM 1691 C C . SER A 1 212 ? -39.523 11.451 87.531 1.00 26.84 212 SER A C 1
ATOM 1693 O O . SER A 1 212 ? -38.426 11.942 87.286 1.00 26.84 212 SER A O 1
ATOM 1695 N N . SER A 1 213 ? -40.627 12.170 87.662 1.00 29.92 213 SER A N 1
ATOM 1696 C CA . SER A 1 213 ? -40.861 13.602 87.509 1.00 29.92 213 SER A CA 1
ATOM 1697 C C . SER A 1 213 ? -40.148 14.501 88.524 1.00 29.92 213 SER A C 1
ATOM 1699 O O . SER A 1 213 ? -40.229 14.222 89.715 1.00 29.92 213 SER A O 1
ATOM 1701 N N . SER A 1 214 ? -39.674 15.673 88.081 1.00 24.95 214 SER A N 1
ATOM 1702 C CA . SER A 1 214 ? -39.957 16.967 88.738 1.00 24.95 214 SER A CA 1
ATOM 1703 C C . SER A 1 214 ? -39.408 18.156 87.931 1.00 24.95 214 SER A C 1
ATOM 1705 O O . SER A 1 214 ? -38.205 18.284 87.738 1.00 24.95 214 SER A O 1
ATOM 1707 N N . SER A 1 215 ? -40.328 19.008 87.474 1.00 27.84 215 SER A N 1
ATOM 1708 C CA . SER A 1 215 ? -40.252 20.479 87.373 1.00 27.84 215 SER A CA 1
ATOM 1709 C C . SER A 1 215 ? -38.889 21.185 87.505 1.00 27.84 215 SER A C 1
ATOM 1711 O O . SER A 1 215 ? -38.311 21.180 88.587 1.00 27.84 215 SER A O 1
ATOM 1713 N N . ALA A 1 216 ? -38.501 21.961 86.482 1.00 25.92 216 ALA A N 1
ATOM 1714 C CA . ALA A 1 216 ? -38.399 23.435 86.524 1.00 25.92 216 ALA A CA 1
ATOM 1715 C C . ALA A 1 216 ? -37.508 23.988 85.387 1.00 25.92 216 ALA A C 1
ATOM 1717 O O . ALA A 1 216 ? -36.386 23.543 85.194 1.00 25.92 216 ALA A O 1
ATOM 1718 N N . SER A 1 217 ? -38.047 24.985 84.675 1.00 26.08 217 SER A N 1
ATOM 1719 C CA . SER A 1 217 ? -37.380 26.141 84.043 1.00 26.08 217 SER A CA 1
ATOM 1720 C C . SER A 1 217 ? -36.018 26.000 83.334 1.00 26.08 217 SER A C 1
ATOM 1722 O O . SER A 1 217 ? -34.993 25.808 83.974 1.00 26.08 217 SER A O 1
ATOM 1724 N N . GLY A 1 218 ? -35.991 26.447 82.072 1.00 28.23 218 GLY A N 1
ATOM 1725 C CA . GLY A 1 218 ? -35.060 27.517 81.687 1.00 28.23 218 GLY A CA 1
ATOM 1726 C C . GLY A 1 218 ? -33.862 27.161 80.799 1.00 28.23 218 GLY A C 1
ATOM 1727 O O . GLY A 1 218 ? -32.957 26.449 81.196 1.00 28.23 218 GLY A O 1
ATOM 1728 N N . HIS A 1 219 ? -33.843 27.841 79.651 1.00 28.73 219 HIS A N 1
ATOM 1729 C CA . HIS A 1 219 ? -32.702 28.278 78.839 1.00 28.73 219 HIS A CA 1
ATOM 1730 C C . HIS A 1 219 ? -31.906 27.308 77.942 1.00 28.73 219 HIS A C 1
ATOM 1732 O O . HIS A 1 219 ? -31.002 26.587 78.338 1.00 28.73 219 HIS A O 1
ATOM 1738 N N . SER A 1 220 ? -32.183 27.481 76.646 1.00 35.88 220 SER A N 1
ATOM 1739 C CA . SER A 1 220 ? -31.298 27.307 75.490 1.00 35.88 220 SER A CA 1
ATOM 1740 C C . SER A 1 220 ? -29.967 28.064 75.658 1.00 35.88 220 SER A C 1
ATOM 1742 O O . SER A 1 220 ? -29.928 29.248 75.339 1.00 35.88 220 SER A O 1
ATOM 1744 N N . GLU A 1 221 ? -28.886 27.406 76.087 1.00 38.56 221 GLU A N 1
ATOM 1745 C CA . GLU A 1 221 ? -27.534 28.006 76.167 1.00 38.56 221 GLU A CA 1
ATOM 1746 C C . GLU A 1 221 ? -26.387 26.961 76.013 1.00 38.56 221 GLU A C 1
ATOM 1748 O O . GLU A 1 221 ? -25.345 27.123 76.620 1.00 38.56 221 GLU A O 1
ATOM 1753 N N . ASP A 1 222 ? -26.494 25.897 75.193 1.00 41.50 222 ASP A N 1
ATOM 1754 C CA . ASP A 1 222 ? -25.381 24.904 75.087 1.00 41.50 222 ASP A CA 1
ATOM 1755 C C . ASP A 1 222 ? -24.802 24.665 73.680 1.00 41.50 222 ASP A C 1
ATOM 1757 O O . ASP A 1 222 ? -23.674 24.191 73.533 1.00 41.50 222 ASP A O 1
ATOM 1761 N N . ALA A 1 223 ? -25.486 25.082 72.610 1.00 40.69 223 ALA A N 1
ATOM 1762 C CA . ALA A 1 223 ? -24.947 24.952 71.247 1.00 40.69 223 ALA A CA 1
ATOM 1763 C C . ALA A 1 223 ? -23.928 26.054 70.884 1.00 40.69 223 ALA A C 1
ATOM 1765 O O . ALA A 1 223 ? -23.125 25.894 69.964 1.00 40.69 223 ALA A O 1
ATOM 1766 N N . LYS A 1 224 ? -23.940 27.181 71.607 1.00 41.19 224 LYS A N 1
ATOM 1767 C CA . LYS A 1 224 ? -23.114 28.360 71.295 1.00 41.19 224 LYS A CA 1
ATOM 1768 C C . LYS A 1 224 ? -21.713 28.290 71.919 1.00 41.19 224 LYS A C 1
ATOM 1770 O O . LYS A 1 224 ? -20.770 28.824 71.340 1.00 41.19 224 LYS A O 1
ATOM 1775 N N . SER A 1 225 ? -21.561 27.578 73.041 1.00 39.06 225 SER A N 1
ATOM 1776 C CA . SER A 1 225 ? -20.295 27.464 73.784 1.00 39.06 225 SER A CA 1
ATOM 1777 C C . SER A 1 225 ? -19.278 26.530 73.099 1.00 39.06 225 SER A C 1
ATOM 1779 O O . SER A 1 225 ? -18.095 26.856 73.007 1.00 39.06 225 SER A O 1
ATOM 1781 N N . MET A 1 226 ? -1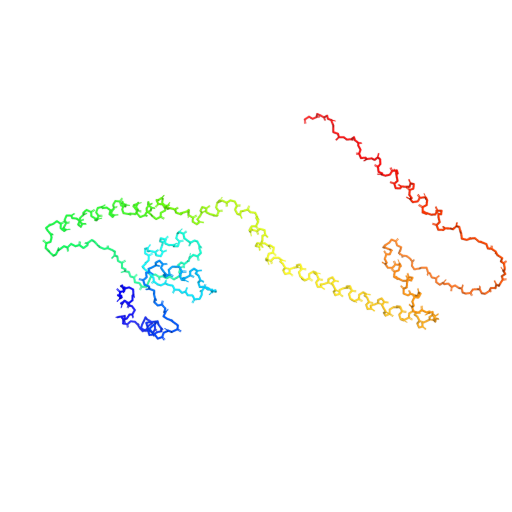9.734 25.426 72.486 1.00 46.88 226 MET A N 1
ATOM 1782 C CA . MET A 1 226 ? -18.855 24.516 71.726 1.00 46.88 226 MET A CA 1
ATOM 1783 C C . MET A 1 226 ? -18.405 25.080 70.371 1.00 46.88 226 MET A C 1
ATOM 1785 O O . MET A 1 226 ? -17.285 24.822 69.940 1.00 46.88 226 MET A O 1
ATOM 1789 N N . ALA A 1 227 ? -19.234 25.887 69.702 1.00 50.03 227 ALA A N 1
ATOM 1790 C CA . ALA A 1 227 ? -18.841 26.526 68.444 1.00 50.03 227 ALA A CA 1
ATOM 1791 C C . ALA A 1 227 ? -17.749 27.595 68.654 1.00 50.03 227 ALA A C 1
ATOM 1793 O O . ALA A 1 227 ? -16.887 27.789 67.794 1.00 50.03 227 ALA A O 1
ATOM 1794 N N . HIS A 1 228 ? -17.750 28.259 69.816 1.00 44.75 228 HIS A N 1
ATOM 1795 C CA . HIS A 1 228 ? -16.798 29.324 70.129 1.00 44.75 228 HIS A CA 1
ATOM 1796 C C . HIS A 1 228 ? -15.391 28.798 70.469 1.00 44.75 228 HIS A C 1
ATOM 1798 O O . HIS A 1 228 ? -14.407 29.475 70.171 1.00 44.75 228 HIS A O 1
ATOM 1804 N N . SER A 1 229 ? -15.270 27.581 71.019 1.00 49.38 229 SER A N 1
ATOM 1805 C CA . SER A 1 229 ? -13.966 26.946 71.280 1.00 49.38 229 SER A CA 1
ATOM 1806 C C . SER A 1 229 ? -13.330 26.352 70.014 1.00 49.38 229 SER A C 1
ATOM 1808 O O . SER A 1 229 ? -12.108 26.380 69.866 1.00 49.38 229 SER A O 1
ATOM 1810 N N . ILE A 1 230 ? -14.145 25.900 69.053 1.00 52.34 230 ILE A N 1
ATOM 1811 C CA . ILE A 1 230 ? -13.676 25.337 67.775 1.00 52.34 230 ILE A CA 1
ATOM 1812 C C . ILE A 1 230 ? -13.149 26.433 66.830 1.00 52.34 230 ILE A C 1
ATOM 1814 O O . ILE A 1 230 ? -12.128 26.238 66.171 1.00 52.34 230 ILE A O 1
ATOM 1818 N N . LEU A 1 231 ? -13.767 27.621 66.807 1.00 50.91 231 LEU A N 1
ATOM 1819 C CA . LEU A 1 231 ? -13.279 28.747 65.993 1.00 50.91 231 LEU A CA 1
ATOM 1820 C C . LEU A 1 231 ? -11.973 29.362 66.524 1.00 50.91 231 LEU A C 1
ATOM 1822 O O . LEU A 1 231 ? -11.156 29.841 65.738 1.00 50.91 231 LEU A O 1
ATOM 1826 N N . GLN A 1 232 ? -11.725 29.302 67.836 1.00 48.22 232 GLN A N 1
ATOM 1827 C CA . GLN A 1 232 ? -10.466 29.783 68.418 1.00 48.22 232 GLN A CA 1
ATOM 1828 C C . GLN A 1 232 ? -9.281 28.852 68.104 1.00 48.22 232 GLN A C 1
ATOM 1830 O O . GLN A 1 232 ? -8.167 29.333 67.906 1.00 48.22 232 GLN A O 1
ATOM 1835 N N . GLY A 1 233 ? -9.526 27.541 67.979 1.00 48.34 233 GLY A N 1
ATOM 1836 C CA . GLY A 1 233 ? -8.515 26.558 67.568 1.00 48.34 233 GLY A CA 1
ATOM 1837 C C . GLY A 1 233 ? -8.149 26.613 66.079 1.00 48.34 233 GLY A C 1
ATOM 1838 O O . GLY A 1 233 ? -7.028 26.278 65.711 1.00 48.34 233 GLY A O 1
ATOM 1839 N N . ALA A 1 234 ? -9.056 27.079 65.215 1.00 47.59 234 ALA A N 1
ATOM 1840 C CA . ALA A 1 234 ? -8.787 27.213 63.781 1.00 47.59 234 ALA A CA 1
ATOM 1841 C C . ALA A 1 234 ? -7.911 28.439 63.443 1.00 47.59 234 ALA A C 1
ATOM 1843 O O . ALA A 1 234 ? -7.106 28.385 62.513 1.00 47.59 234 ALA A O 1
ATOM 1844 N N . ASN A 1 235 ? -7.998 29.522 64.227 1.00 45.84 235 ASN A N 1
ATOM 1845 C CA . ASN A 1 235 ? -7.189 30.729 64.009 1.00 45.84 235 ASN A CA 1
ATOM 1846 C C . ASN A 1 235 ? -5.724 30.598 64.466 1.00 45.84 235 ASN A C 1
ATOM 1848 O O . ASN A 1 235 ? -4.878 31.353 63.990 1.00 45.84 235 ASN A O 1
ATOM 1852 N N . SER A 1 236 ? -5.388 29.643 65.342 1.00 47.38 236 SER A N 1
ATOM 1853 C CA . SER A 1 236 ? -3.991 29.381 65.730 1.00 47.38 236 SER A CA 1
ATOM 1854 C C . SER A 1 236 ? -3.229 28.525 64.709 1.00 47.38 236 SER A C 1
ATOM 1856 O O . SER A 1 236 ? -2.000 28.538 64.708 1.00 47.38 236 SER A O 1
ATOM 1858 N N . PHE A 1 237 ? -3.932 27.840 63.798 1.00 49.62 237 PHE A N 1
ATOM 1859 C CA . PHE A 1 237 ? -3.331 26.974 62.776 1.00 49.62 237 PHE A CA 1
ATOM 1860 C C . PHE A 1 237 ? -3.086 27.651 61.418 1.00 49.62 237 PHE A C 1
ATOM 1862 O O . PHE A 1 237 ? -2.344 27.111 60.602 1.00 49.62 237 PHE A O 1
ATOM 1869 N N . LEU A 1 238 ? -3.640 28.844 61.175 1.00 46.31 238 LEU A N 1
ATOM 1870 C CA . LEU A 1 238 ? -3.420 29.598 59.930 1.00 46.31 238 LEU A CA 1
ATOM 1871 C C . LEU A 1 238 ? -2.228 30.571 59.981 1.00 46.31 238 LEU A C 1
ATOM 1873 O O . LEU A 1 238 ? -1.938 31.217 58.980 1.00 46.31 238 LEU A O 1
ATOM 1877 N N . ASN A 1 239 ? -1.499 30.646 61.100 1.00 47.94 239 ASN A N 1
ATOM 1878 C CA . ASN A 1 239 ? -0.358 31.557 61.271 1.00 47.94 239 ASN A CA 1
ATOM 1879 C C . ASN A 1 239 ? 1.022 30.864 61.224 1.00 47.94 239 ASN A C 1
ATOM 1881 O O . ASN A 1 239 ? 1.986 31.344 61.813 1.00 47.94 239 ASN A O 1
ATOM 1885 N N . LEU A 1 240 ? 1.136 29.742 60.501 1.00 44.94 240 LEU A N 1
ATOM 1886 C CA . LEU A 1 240 ? 2.421 29.090 60.195 1.00 44.94 240 LEU A CA 1
ATOM 1887 C C . LEU A 1 240 ? 2.627 28.925 58.679 1.00 44.94 240 LEU A C 1
ATOM 1889 O O . LEU A 1 240 ? 2.958 27.857 58.173 1.00 44.94 240 LEU A O 1
ATOM 1893 N N . GLY A 1 241 ? 2.384 30.016 57.953 1.00 46.88 241 GLY A N 1
ATOM 1894 C CA . GLY A 1 241 ? 2.500 30.105 56.499 1.00 46.88 241 GLY A CA 1
ATOM 1895 C C . GLY A 1 241 ? 3.373 31.264 56.022 1.00 46.88 241 GLY A C 1
ATOM 1896 O O . GLY A 1 241 ? 3.143 31.767 54.935 1.00 46.88 241 GLY A O 1
ATOM 1897 N N . GLU A 1 242 ? 4.362 31.702 56.800 1.00 52.62 242 GLU A N 1
ATOM 1898 C CA . GLU A 1 242 ? 5.446 32.558 56.310 1.00 52.62 242 GLU A CA 1
ATOM 1899 C C . GLU A 1 242 ? 6.765 32.137 56.968 1.00 52.62 242 GLU A C 1
ATOM 1901 O O . GLU A 1 242 ? 6.783 31.693 58.112 1.00 52.62 242 GLU A O 1
ATOM 1906 N N . ILE A 1 243 ? 7.870 32.327 56.239 1.00 42.56 243 ILE A N 1
ATOM 1907 C CA . ILE A 1 243 ? 9.274 32.031 56.594 1.00 42.56 243 ILE A CA 1
ATOM 1908 C C . ILE A 1 243 ? 9.774 30.633 56.171 1.00 42.56 243 ILE A C 1
ATOM 1910 O O . ILE A 1 243 ? 10.003 29.748 56.989 1.00 42.56 243 ILE A O 1
ATOM 1914 N N . LYS A 1 244 ? 10.098 30.485 54.875 1.00 39.00 244 LYS A N 1
ATOM 1915 C CA . LYS A 1 244 ? 11.481 30.165 54.448 1.00 39.00 244 LYS A CA 1
ATOM 1916 C C . LYS A 1 244 ? 11.670 30.341 52.935 1.00 39.00 244 LYS A C 1
ATOM 1918 O O . LYS A 1 244 ? 11.526 29.417 52.144 1.00 39.00 244 LYS A O 1
ATOM 1923 N N . LYS A 1 245 ? 12.053 31.555 52.538 1.00 45.84 245 LYS A N 1
ATOM 1924 C CA . LYS A 1 245 ? 12.750 31.820 51.273 1.00 45.84 245 LYS A CA 1
ATOM 1925 C C . LYS A 1 245 ? 13.909 32.771 51.553 1.00 45.84 245 LYS A C 1
ATOM 1927 O O . LYS A 1 245 ? 13.770 33.972 51.360 1.00 45.84 245 LYS A O 1
ATOM 1932 N N . LYS A 1 246 ? 15.020 32.227 52.053 1.00 41.50 246 LYS A N 1
ATOM 1933 C CA . LYS A 1 246 ? 16.374 32.781 51.905 1.00 41.50 246 LYS A CA 1
ATOM 1934 C C . LYS A 1 246 ? 17.406 31.851 52.546 1.00 41.50 246 LYS A C 1
ATOM 1936 O O . LYS A 1 246 ? 17.215 31.439 53.685 1.00 41.50 246 LYS A O 1
ATOM 1941 N N . ASP A 1 247 ? 18.433 31.547 51.754 1.00 47.28 247 ASP A N 1
ATOM 1942 C CA . ASP A 1 247 ? 19.849 31.359 52.112 1.00 47.28 247 ASP A CA 1
ATOM 1943 C C . ASP A 1 247 ? 20.488 30.078 51.542 1.00 47.28 247 ASP A C 1
ATOM 1945 O O . ASP A 1 247 ? 20.198 28.964 51.966 1.00 47.28 247 ASP A O 1
ATOM 1949 N N . ASN A 1 248 ? 21.355 30.324 50.548 1.00 42.09 248 ASN A N 1
ATOM 1950 C CA . ASN A 1 248 ? 22.615 29.662 50.186 1.00 42.09 248 ASN A CA 1
ATOM 1951 C C . ASN A 1 248 ? 22.732 28.132 50.307 1.00 42.09 248 ASN A C 1
ATOM 1953 O O . ASN A 1 248 ? 22.933 27.606 51.398 1.00 42.09 248 ASN A O 1
ATOM 1957 N N . SER A 1 249 ? 22.872 27.437 49.175 1.00 38.53 249 SER A N 1
ATOM 1958 C CA . SER A 1 249 ? 24.163 27.204 48.501 1.00 38.53 249 SER A CA 1
ATOM 1959 C C . SER A 1 249 ? 23.952 26.522 47.152 1.00 38.53 249 SER A C 1
ATOM 1961 O O . SER A 1 249 ? 22.863 25.943 46.948 1.00 38.53 249 SER A O 1
#

Secondary structure (DSSP, 8-state):
---HHHHHHHH--SHHHHHHHHHHHH-SS----SSHHHHHHHHHHSGGG-------HHHHHHHHHH-TT----S--SS---------TT-TTHHHHHHHHHHHHHTTHHHHHHHIIIIIS-SS--TTTTTTSS-TTHHHHHHHHHHHHHHHHHHHHHHHHHHHHHHHHHHHHHHHHHHHH---HHHHHHHHHHHHH-TT----------------------SHHHHHHHHHHHHHTTSS----------

Organism: NCBI:txid1248972

InterPro domains:
  IPR001320 Ionotropic glutamate receptor, C-terminal [SM00079] (1-119)
  IPR015683 Ionotropic glutamate receptor [PTHR18966] (12-173)

pLDDT: mean 74.94, std 21.78, range [24.95, 97.31]